Protein AF-A0AA35XN92-F1 (afdb_monomer_lite)

Radius of gyration: 23.23 Å; chains: 1; bounding box: 66×69×53 Å

Secondary structure (DSSP, 8-state):
-HHHHHHHTTSEEEEESSSS--TTS--EEEEHHHHHHHTTTSS-EEEEEPPHHHHTT-EEEGGGSSSSSGGGEEEEEEEEE------SSS-GGGGGS------PPTT------TT--------SSEEEEEEEE------TTHHHH-S---SEEEGGGS---TTHHHHHHHHHTB-TTSEEEHHHHHHHHHTSTT-TT--HHHHHHHHHHHSTT-TTEEEHHHHHHS-HHHHHHHHHHHHHHH-TT-TTS-SSS-----S-S--S-PPP--------------------PPPP--------

Foldseek 3Di:
DCVCCVQFQAPKFWKDQALPDDLVDFTDIDGPVVCVVPQVPHRMWTKGFQDLSRLQVDKDFQVQPWFCNLVFWATKIKTKHAFDDDDCVVPVVVVPDDDDDDDADVPDDDDDDPPDDDDDTDHPIDIDMDTDGADAGGDPVRVVPDPDGDRIDRSSVGDHHNLSLVLNLQQVQQDPQQKGALVSVLVVQCPDPLCVPPDSVLSQVLVCLQPNPCSRMDGNVSSNVGRSVSSVVSVLSSCCVSPVPCNVQPPDDHDDPRSPRNDPDDDDPPDDDDDDDDDDDDDDDDDDDDDDDDDDDDDD

Organism: Geodia barretti (NCBI:txid519541)

InterPro domains:
  IPR041667 Cupin-like domain 8 [PF13621] (90-134)

Sequence (300 aa):
MGYLRERFGGEEVNVEHKKKENRSETGFLTNMADYLDRYEGEDIYMVSPLTPAMQREWLLPQLLLCGGFTQNLIFSYAWYNNHTIVDLLSHPGLVSVPWHRAVVWPGDCLFLPHLWIHHVTSRGRNLGVNLWLSAFMYDSEDCSAEEELPDFAPLSDYHLVPELQLKQGLLTHADDNGLVYASEVHLALSMRQGMEDLQLEAVVQIFESLKPGCQGQLRSSEIHSLPVESFVSAFRSFMSTVHPEEEDEWGDEGGEWGEGGWEGGGEEDWGYSELGDEWEEEEEEGGGGFPHDHQPHEEL

pLDDT: mean 76.25, std 23.34, range [22.59, 97.12]

Structure (mmCIF, N/CA/C/O backbone):
data_AF-A0AA35XN92-F1
#
_entry.id   AF-A0AA35XN92-F1
#
loop_
_atom_site.group_PDB
_atom_site.id
_atom_site.type_symbol
_atom_site.label_atom_id
_atom_site.label_alt_id
_atom_site.label_comp_id
_atom_site.label_asym_id
_atom_site.label_entity_id
_atom_site.label_seq_id
_atom_site.pdbx_PDB_ins_code
_atom_site.Cartn_x
_atom_site.Cartn_y
_atom_site.Cartn_z
_atom_site.occupancy
_atom_site.B_iso_or_equiv
_atom_site.auth_seq_id
_atom_site.auth_comp_id
_atom_site.auth_asym_id
_atom_site.auth_atom_id
_atom_site.pdbx_PDB_model_num
ATOM 1 N N . MET A 1 1 ? -12.636 -5.191 24.121 1.00 59.34 1 MET A N 1
ATOM 2 C CA . MET A 1 1 ? -11.395 -4.419 24.337 1.00 59.34 1 MET A CA 1
ATOM 3 C C . MET A 1 1 ? -10.326 -5.169 25.105 1.00 59.34 1 MET A C 1
ATOM 5 O O . MET A 1 1 ? -9.172 -4.854 24.875 1.00 59.34 1 MET A O 1
ATOM 9 N N . GLY A 1 2 ? -10.667 -6.151 25.956 1.00 84.69 2 GLY A N 1
ATOM 10 C CA . GLY A 1 2 ? -9.654 -6.940 26.672 1.00 84.69 2 GLY A CA 1
ATOM 11 C C . GLY A 1 2 ? -8.594 -7.536 25.746 1.00 84.69 2 GLY A C 1
ATOM 12 O O . GLY A 1 2 ? -7.423 -7.296 25.972 1.00 84.69 2 GLY A O 1
ATOM 13 N N . TYR A 1 3 ? -9.011 -8.177 24.647 1.00 92.75 3 TYR A N 1
ATOM 14 C CA . TYR A 1 3 ? -8.083 -8.846 23.729 1.00 92.75 3 TYR A CA 1
ATOM 15 C C . TYR A 1 3 ? -7.012 -7.926 23.124 1.00 92.75 3 TYR A C 1
ATOM 17 O O . TYR A 1 3 ? -5.834 -8.162 23.342 1.00 92.75 3 TYR A O 1
ATOM 25 N N . LEU A 1 4 ? -7.403 -6.861 22.406 1.00 92.12 4 LEU A N 1
ATOM 26 C CA . LEU A 1 4 ? -6.438 -5.962 21.751 1.00 92.12 4 LEU A CA 1
ATOM 27 C C . LEU A 1 4 ? -5.481 -5.317 22.759 1.00 92.12 4 LEU A C 1
ATOM 29 O O . LEU A 1 4 ? -4.287 -5.243 22.506 1.00 92.12 4 LEU A O 1
ATOM 33 N N . ARG A 1 5 ? -5.989 -4.910 23.928 1.00 94.44 5 ARG A N 1
ATOM 34 C CA . ARG A 1 5 ? -5.157 -4.334 24.989 1.00 94.44 5 ARG A CA 1
ATOM 35 C C . ARG A 1 5 ? -4.201 -5.359 25.597 1.00 94.44 5 ARG A C 1
ATOM 37 O O . ARG A 1 5 ? -3.039 -5.054 25.812 1.00 94.44 5 ARG A O 1
ATOM 44 N N . GLU A 1 6 ? -4.689 -6.556 25.898 1.00 95.25 6 GLU A N 1
ATOM 45 C CA . GLU A 1 6 ? -3.891 -7.626 26.503 1.00 95.25 6 GLU A CA 1
ATOM 46 C C . GLU A 1 6 ? -2.817 -8.137 25.543 1.00 95.25 6 GLU A C 1
ATOM 48 O O . GLU A 1 6 ? -1.687 -8.390 25.952 1.00 95.25 6 GLU A O 1
ATOM 53 N N . ARG A 1 7 ? -3.174 -8.278 24.264 1.00 95.50 7 ARG A N 1
ATOM 54 C CA . ARG A 1 7 ? -2.329 -8.902 23.253 1.00 95.50 7 ARG A CA 1
ATOM 55 C C . ARG A 1 7 ? -1.378 -7.925 22.578 1.00 95.50 7 ARG A C 1
ATOM 57 O O . ARG A 1 7 ? -0.227 -8.282 22.357 1.00 95.50 7 ARG A O 1
ATOM 64 N N . PHE A 1 8 ? -1.865 -6.726 22.269 1.00 95.94 8 PHE A N 1
ATOM 65 C CA . PHE A 1 8 ? -1.170 -5.735 21.448 1.00 95.94 8 PHE A CA 1
ATOM 66 C C . PHE A 1 8 ? -1.030 -4.377 22.130 1.00 95.94 8 PHE A C 1
ATOM 68 O O . PHE A 1 8 ? -0.588 -3.436 21.494 1.00 95.94 8 PHE A O 1
ATOM 75 N N . GLY A 1 9 ? -1.388 -4.235 23.410 1.00 95.50 9 GLY A N 1
ATOM 76 C CA . GLY A 1 9 ? -1.400 -2.934 24.085 1.00 95.50 9 GLY A CA 1
ATOM 77 C C . GLY A 1 9 ? -0.056 -2.201 24.099 1.00 95.50 9 GLY A C 1
ATOM 78 O O . GLY A 1 9 ? -0.051 -0.980 24.186 1.00 95.50 9 GLY A O 1
ATOM 79 N N . GLY A 1 10 ? 1.058 -2.933 24.012 1.00 96.00 10 GLY A N 1
ATOM 80 C CA . GLY A 1 10 ? 2.406 -2.365 23.929 1.00 96.00 10 GLY A CA 1
ATOM 81 C C . GLY A 1 10 ? 2.922 -2.125 22.509 1.00 96.00 10 GLY A C 1
ATOM 82 O O . GLY A 1 10 ? 4.023 -1.609 22.374 1.00 96.00 10 GLY A O 1
ATOM 83 N N . GLU A 1 11 ? 2.171 -2.511 21.475 1.00 95.31 11 GLU A N 1
ATOM 84 C CA . GLU A 1 11 ? 2.537 -2.243 20.084 1.00 95.31 11 GLU A CA 1
ATOM 85 C C . GLU A 1 11 ? 2.343 -0.754 19.787 1.00 95.31 11 GLU A C 1
ATOM 87 O O . GLU A 1 11 ? 1.336 -0.164 20.196 1.00 95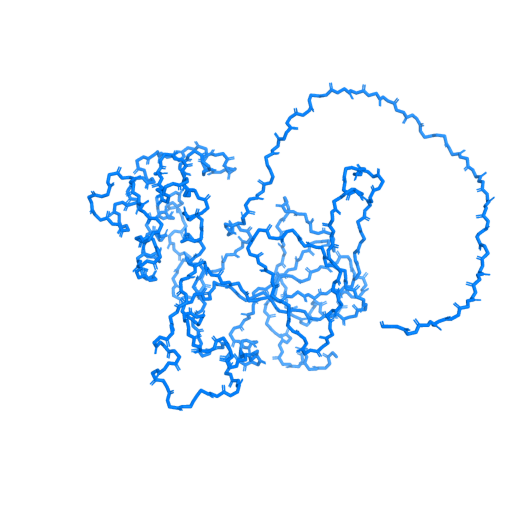.31 11 GLU A O 1
ATOM 92 N N . GLU A 1 12 ? 3.300 -0.161 19.081 1.00 95.12 12 GLU A N 1
ATOM 93 C CA . GLU A 1 12 ? 3.194 1.207 18.590 1.00 95.12 12 GLU A CA 1
ATOM 94 C C . GLU A 1 12 ? 2.248 1.270 17.386 1.00 95.12 12 GLU A C 1
ATOM 96 O O . GLU A 1 12 ? 2.189 0.351 16.566 1.00 95.12 12 GLU A O 1
ATOM 101 N N . VAL A 1 13 ? 1.454 2.335 17.324 1.00 91.81 13 VAL A N 1
ATOM 102 C CA . VAL A 1 13 ? 0.473 2.596 16.276 1.00 91.81 13 VAL A CA 1
ATOM 103 C C . VAL A 1 13 ? 0.513 4.061 15.865 1.00 91.81 13 VAL A C 1
ATOM 105 O O . VAL A 1 13 ? 0.665 4.947 16.711 1.00 91.81 13 VAL A O 1
ATOM 108 N N . ASN A 1 14 ? 0.310 4.309 14.573 1.00 91.25 14 ASN A N 1
ATOM 109 C CA . ASN A 1 14 ? 0.131 5.654 14.043 1.00 91.25 14 ASN A CA 1
ATOM 110 C C . ASN A 1 14 ? -1.332 6.113 14.149 1.00 91.25 14 ASN A C 1
ATOM 112 O O . ASN A 1 14 ? -2.277 5.349 13.900 1.00 91.25 14 ASN A O 1
ATOM 116 N N . VAL A 1 15 ? -1.515 7.365 14.564 1.00 88.75 15 VAL A N 1
ATOM 117 C CA . VAL A 1 15 ? -2.813 7.965 14.866 1.00 88.75 15 VAL A CA 1
ATOM 118 C C . VAL A 1 15 ? -2.901 9.365 14.269 1.00 88.75 15 VAL A C 1
ATOM 120 O O . VAL A 1 15 ? -2.102 10.244 14.563 1.00 88.75 15 VAL A O 1
ATOM 123 N N . GLU A 1 16 ? -3.949 9.588 13.494 1.00 88.31 16 GLU A N 1
ATOM 124 C CA . GLU A 1 16 ? -4.344 10.876 12.949 1.00 88.31 16 GLU A CA 1
ATOM 125 C C . GLU A 1 16 ? -4.859 11.816 14.039 1.00 88.31 16 GLU A C 1
ATOM 127 O O . GLU A 1 16 ? -5.591 11.421 14.960 1.00 88.31 16 GLU A O 1
ATOM 132 N N . HIS A 1 17 ? -4.555 13.103 13.880 1.00 86.12 17 HIS A N 1
ATOM 133 C CA . HIS A 1 17 ? -4.991 14.155 14.797 1.00 86.12 17 HIS A CA 1
ATOM 134 C C . HIS A 1 17 ? -6.503 14.416 14.780 1.00 86.12 17 HIS A C 1
ATOM 136 O O . HIS A 1 17 ? -6.999 15.074 15.696 1.00 86.12 17 HIS A O 1
ATOM 142 N N . LYS A 1 18 ? -7.213 13.951 13.741 1.00 85.31 18 LYS A N 1
ATOM 143 C CA . LYS A 1 18 ? -8.659 14.130 13.522 1.00 85.31 18 LYS A CA 1
ATOM 144 C C . LYS A 1 18 ? -9.264 12.890 12.869 1.00 85.31 18 LYS A C 1
ATOM 146 O O . LYS A 1 18 ? -8.594 12.186 12.121 1.00 85.31 18 LYS A O 1
ATOM 151 N N . LYS A 1 19 ? -10.564 12.638 13.072 1.00 81.06 19 LYS A N 1
ATOM 152 C CA . LYS A 1 19 ? -11.276 11.544 12.374 1.00 81.06 19 LYS A CA 1
ATOM 153 C C . LYS A 1 19 ? -11.468 11.789 10.887 1.00 81.06 19 LYS A C 1
ATOM 155 O O . LYS A 1 19 ? -11.606 10.835 10.124 1.00 81.06 19 LYS A O 1
ATOM 160 N N . LYS A 1 20 ? -11.525 13.057 10.482 1.00 81.00 20 LYS A N 1
ATOM 161 C CA . LYS A 1 20 ? -11.437 13.440 9.077 1.00 81.00 20 LYS A CA 1
ATOM 162 C C . LYS A 1 20 ? -9.961 13.624 8.747 1.00 81.00 20 LYS A C 1
ATOM 164 O O . LYS A 1 20 ? -9.357 14.579 9.227 1.00 81.00 20 LYS A O 1
ATOM 169 N N . GLU A 1 21 ? -9.440 12.702 7.950 1.00 71.88 21 GLU A N 1
ATOM 170 C CA . GLU A 1 21 ? -8.062 12.706 7.464 1.00 71.88 21 GLU A CA 1
ATOM 171 C C . GLU A 1 21 ? -7.712 14.064 6.836 1.00 71.88 21 GLU A C 1
ATOM 173 O O . GLU A 1 21 ? -8.481 14.612 6.035 1.00 71.88 21 GLU A O 1
ATOM 178 N N . ASN A 1 22 ? -6.565 14.614 7.233 1.00 72.94 22 ASN A N 1
ATOM 179 C CA . ASN A 1 22 ? -5.982 15.815 6.651 1.00 72.94 22 ASN A CA 1
ATOM 180 C C . ASN A 1 22 ? -4.551 15.495 6.222 1.00 72.94 22 ASN A C 1
ATOM 182 O O . ASN A 1 22 ? -3.642 15.544 7.038 1.00 72.94 22 ASN A O 1
ATOM 186 N N . ARG A 1 23 ? -4.350 15.246 4.927 1.00 70.12 23 ARG A N 1
ATOM 187 C CA . ARG A 1 23 ? -3.061 14.813 4.359 1.00 70.12 23 ARG A CA 1
ATOM 188 C C . ARG A 1 23 ? -1.970 15.887 4.339 1.00 70.12 23 ARG A C 1
ATOM 190 O O . ARG A 1 23 ? -0.880 15.653 3.834 1.00 70.12 23 ARG A O 1
ATOM 197 N N . SER A 1 24 ? -2.265 17.085 4.839 1.00 72.94 24 SER A N 1
ATOM 198 C CA . SER A 1 24 ? -1.263 18.128 5.084 1.00 72.94 24 SER A CA 1
ATOM 199 C C . SER A 1 24 ? -0.710 18.106 6.514 1.00 72.94 24 SER A C 1
ATOM 201 O O . SER A 1 24 ? 0.185 18.889 6.826 1.00 72.94 24 SER A O 1
ATOM 203 N N . GLU A 1 25 ? -1.259 17.267 7.393 1.00 71.44 25 GLU A N 1
ATOM 204 C CA . GLU A 1 25 ? -0.792 17.054 8.762 1.00 71.44 25 GLU A CA 1
ATOM 205 C C . GLU A 1 25 ? -0.232 15.634 8.865 1.00 71.44 25 GLU A C 1
ATOM 207 O O . GLU A 1 25 ? -0.810 14.712 8.303 1.00 71.44 25 GLU A O 1
ATOM 212 N N . THR A 1 26 ? 0.882 15.465 9.577 1.00 76.69 26 THR A N 1
ATOM 213 C CA . THR A 1 26 ? 1.407 14.130 9.876 1.00 76.69 26 THR A CA 1
ATOM 214 C C . THR A 1 26 ? 0.729 13.565 11.114 1.00 76.69 26 THR A C 1
ATOM 216 O O . THR A 1 26 ? 0.526 14.311 12.079 1.00 76.69 26 THR A O 1
ATOM 219 N N . GLY A 1 27 ? 0.443 12.264 11.127 1.00 85.56 27 GLY A N 1
ATOM 220 C CA . GLY A 1 27 ? -0.010 11.556 12.323 1.00 85.56 27 GLY A CA 1
ATOM 221 C C . GLY A 1 27 ? 0.992 11.601 13.489 1.00 85.56 27 GLY A C 1
ATOM 222 O O . GLY A 1 27 ? 2.077 12.187 13.422 1.00 85.56 27 GLY A O 1
ATOM 223 N N . PHE A 1 28 ? 0.623 10.973 14.605 1.00 89.06 28 PHE A N 1
ATOM 224 C CA . PHE A 1 28 ? 1.496 10.791 15.761 1.00 89.06 28 PHE A CA 1
ATOM 225 C C . PHE A 1 28 ? 1.527 9.334 16.225 1.00 89.06 28 PHE A C 1
ATOM 227 O O . PHE A 1 28 ? 0.519 8.626 16.213 1.00 89.06 28 PHE A O 1
ATOM 234 N N . LEU A 1 29 ? 2.691 8.915 16.719 1.00 92.81 29 LEU A N 1
ATOM 235 C CA . LEU A 1 29 ? 2.894 7.585 17.279 1.00 92.81 29 LEU A CA 1
ATOM 236 C C . LEU A 1 29 ? 2.436 7.521 18.742 1.00 92.81 29 LEU A C 1
ATOM 238 O O . LEU A 1 29 ? 2.668 8.425 19.552 1.00 92.81 29 LEU A O 1
ATOM 242 N N . THR A 1 30 ? 1.766 6.431 19.096 1.00 94.81 30 THR A N 1
ATOM 243 C CA . THR A 1 30 ? 1.391 6.090 20.473 1.00 94.81 30 THR A CA 1
ATOM 244 C C . THR A 1 30 ? 1.270 4.575 20.609 1.00 94.81 30 THR A C 1
ATOM 246 O O . THR A 1 30 ? 1.284 3.868 19.612 1.00 94.81 30 THR A O 1
ATOM 249 N N . ASN A 1 31 ? 1.133 4.036 21.821 1.00 95.69 31 ASN A N 1
ATOM 250 C CA . ASN A 1 31 ? 0.863 2.604 21.959 1.00 95.69 31 ASN A CA 1
ATOM 251 C C . ASN A 1 31 ? -0.640 2.302 21.827 1.00 95.69 31 ASN A C 1
ATOM 253 O O . ASN A 1 31 ? -1.507 3.127 22.133 1.00 95.69 31 ASN A O 1
ATOM 257 N N . MET A 1 32 ? -0.961 1.080 21.405 1.00 95.44 32 MET A N 1
ATOM 258 C CA . MET A 1 32 ? -2.339 0.616 21.224 1.00 95.44 32 MET A CA 1
ATOM 259 C C . MET A 1 32 ? -3.181 0.748 22.504 1.00 95.44 32 MET A C 1
ATOM 261 O O . MET A 1 32 ? -4.376 1.030 22.427 1.00 95.44 32 MET A O 1
ATOM 265 N N . ALA A 1 33 ? -2.609 0.539 23.694 1.00 96.06 33 ALA A N 1
ATOM 266 C CA . ALA A 1 33 ? -3.360 0.659 24.944 1.00 96.06 33 ALA A CA 1
ATOM 267 C C . ALA A 1 33 ? -3.830 2.101 25.204 1.00 96.06 33 ALA A C 1
ATOM 269 O O . ALA A 1 33 ? -5.006 2.291 25.534 1.00 96.06 33 ALA A O 1
ATOM 270 N N . ASP A 1 34 ? -2.948 3.079 25.007 1.00 96.00 34 ASP A N 1
ATOM 271 C CA . ASP A 1 34 ? -3.213 4.510 25.159 1.00 96.00 34 ASP A CA 1
ATOM 272 C C . ASP A 1 34 ? -4.222 4.983 24.112 1.00 96.00 34 ASP A C 1
ATOM 274 O O . ASP A 1 34 ? -5.167 5.705 24.436 1.00 96.00 34 ASP A O 1
ATOM 278 N N . TYR A 1 35 ? -4.091 4.514 22.868 1.00 94.62 35 TYR A N 1
ATOM 279 C CA . TYR A 1 35 ? -5.089 4.763 21.832 1.00 94.62 35 TYR A CA 1
ATOM 280 C C . TYR A 1 35 ? -6.478 4.238 22.239 1.00 94.62 35 TYR A C 1
ATOM 282 O O . TYR A 1 35 ? -7.469 4.975 22.203 1.00 94.62 35 TYR A O 1
ATOM 290 N N . LEU A 1 36 ? -6.556 2.984 22.703 1.00 94.00 36 LEU A N 1
ATOM 291 C CA . LEU A 1 36 ? -7.805 2.353 23.142 1.00 94.00 36 LEU A CA 1
ATOM 292 C C . LEU A 1 36 ? -8.458 3.063 24.343 1.00 94.00 36 LEU A C 1
ATOM 294 O O . LEU A 1 36 ? -9.670 2.941 24.513 1.00 94.00 36 LEU A O 1
ATOM 298 N N . ASP A 1 37 ? -7.692 3.796 25.159 1.00 94.12 37 ASP A N 1
ATOM 299 C CA . ASP A 1 37 ? -8.226 4.600 26.270 1.00 94.12 37 ASP A CA 1
ATOM 300 C C . ASP A 1 37 ? -8.846 5.929 25.811 1.00 94.12 37 ASP A C 1
ATOM 302 O O . ASP A 1 37 ? -9.700 6.482 26.507 1.00 94.12 37 ASP A O 1
ATOM 306 N N . ARG A 1 38 ? -8.444 6.438 24.641 1.00 93.19 38 ARG A N 1
ATOM 307 C CA . ARG A 1 38 ? -8.758 7.800 24.179 1.00 93.19 38 ARG A CA 1
ATOM 308 C C . ARG A 1 38 ? -9.788 7.849 23.054 1.00 93.19 38 ARG A C 1
ATOM 310 O O . ARG A 1 38 ? -10.617 8.757 23.021 1.00 93.19 38 ARG A O 1
ATOM 317 N N . TYR A 1 39 ? -9.780 6.870 22.149 1.00 90.19 39 TYR A N 1
ATOM 318 C CA . TYR A 1 39 ? -10.459 6.978 20.847 1.00 90.19 39 TYR A CA 1
ATOM 319 C C . TYR A 1 39 ? -11.992 7.162 20.904 1.00 90.19 39 TYR A C 1
ATOM 321 O O . TYR A 1 39 ? -12.585 7.684 19.958 1.00 90.19 39 TYR A O 1
ATOM 329 N N . GLU A 1 40 ? -12.665 6.737 21.984 1.00 86.50 40 GLU A N 1
ATOM 330 C CA . GLU A 1 40 ? -14.114 6.958 22.139 1.00 86.50 40 GLU A CA 1
ATOM 331 C C . GLU A 1 40 ? -14.442 8.412 22.501 1.00 86.50 40 GLU A C 1
ATOM 333 O O . GLU A 1 40 ? -15.493 8.915 22.102 1.00 86.50 40 GLU A O 1
ATOM 338 N N . GLY A 1 41 ? -13.561 9.073 23.259 1.00 88.19 41 GLY A N 1
ATOM 339 C CA . GLY A 1 41 ? -13.763 10.429 23.777 1.00 88.19 41 GLY A CA 1
ATOM 340 C C . GLY A 1 41 ? -13.072 11.526 22.970 1.00 88.19 41 GLY A C 1
ATOM 341 O O . GLY A 1 41 ? -13.454 12.688 23.086 1.00 88.19 41 GLY A O 1
ATOM 342 N N . GLU A 1 42 ? -12.081 11.172 22.155 1.00 90.88 42 GLU A N 1
ATOM 343 C CA . GLU A 1 42 ? -11.284 12.114 21.371 1.00 90.88 42 GLU A CA 1
ATOM 344 C C . GLU A 1 42 ? -11.604 12.041 19.868 1.00 90.88 42 GLU A C 1
ATOM 346 O O . GLU A 1 42 ? -12.105 11.038 19.342 1.00 90.88 42 GLU A O 1
ATOM 351 N N . ASP A 1 43 ? -11.327 13.137 19.161 1.00 89.00 43 ASP A N 1
ATOM 352 C CA . ASP A 1 43 ? -11.387 13.203 17.700 1.00 89.00 43 ASP A CA 1
ATOM 353 C C . ASP A 1 43 ? -10.065 12.704 17.112 1.00 89.00 43 ASP A C 1
ATOM 355 O O . ASP A 1 43 ? -9.287 13.478 16.588 1.00 89.00 43 ASP A O 1
ATOM 359 N N . ILE A 1 44 ? -9.776 11.415 17.281 1.00 89.31 44 ILE A N 1
ATOM 360 C CA . ILE A 1 44 ? -8.556 10.777 16.770 1.00 89.31 44 ILE A CA 1
ATOM 361 C C . ILE A 1 44 ? -8.905 9.526 15.977 1.00 89.31 44 ILE A C 1
ATOM 363 O O . ILE A 1 44 ? -9.945 8.893 16.212 1.00 89.31 44 ILE A O 1
ATOM 367 N N . TYR A 1 45 ? -8.024 9.150 15.056 1.00 86.94 45 TYR A N 1
ATOM 368 C CA . TYR A 1 45 ? -8.250 8.022 14.167 1.00 86.94 45 TYR A CA 1
ATOM 369 C C . TYR A 1 45 ? -6.983 7.198 13.946 1.00 86.94 45 TYR A C 1
ATOM 371 O O . TYR A 1 45 ? -5.958 7.747 13.589 1.00 86.94 45 TYR A O 1
ATOM 379 N N . MET A 1 46 ? -7.026 5.881 14.177 1.00 89.19 46 MET A N 1
ATOM 380 C CA . MET A 1 46 ? -5.846 5.041 13.961 1.00 89.19 46 MET A CA 1
ATOM 381 C C . MET A 1 46 ? -5.802 4.553 12.515 1.00 89.19 46 MET A C 1
ATOM 383 O O . MET A 1 46 ? -6.713 3.839 12.080 1.00 89.19 46 MET A O 1
ATOM 387 N N . VAL A 1 47 ? -4.706 4.885 11.835 1.00 87.50 47 VAL A N 1
ATOM 388 C CA . VAL A 1 47 ? -4.296 4.339 10.538 1.00 87.50 47 VAL A CA 1
ATOM 389 C C . VAL A 1 47 ? -2.847 3.913 10.687 1.00 87.50 47 VAL A C 1
ATOM 391 O O . VAL A 1 47 ? -1.942 4.738 10.677 1.00 87.50 47 VAL A O 1
ATOM 394 N N . SER A 1 48 ? -2.624 2.614 10.868 1.00 86.44 48 SER A N 1
ATOM 395 C CA . SER A 1 48 ? -1.295 2.093 11.195 1.00 86.44 48 SER A CA 1
ATOM 396 C C . SER A 1 48 ? -0.985 0.832 10.398 1.00 86.44 48 SER A C 1
ATOM 398 O O . SER A 1 48 ? -1.883 -0.002 10.231 1.00 86.44 48 SER A O 1
ATOM 400 N N . PRO A 1 49 ? 0.264 0.631 9.941 1.00 86.81 49 PRO A N 1
ATOM 401 C CA . PRO A 1 49 ? 0.708 -0.674 9.474 1.00 86.81 49 PRO A CA 1
ATOM 402 C C . PRO A 1 49 ? 0.474 -1.746 10.549 1.00 86.81 49 PRO A C 1
ATOM 404 O O . PRO A 1 49 ? 0.571 -1.471 11.748 1.00 86.81 49 PRO A O 1
ATOM 407 N N . LEU A 1 50 ? 0.169 -2.978 10.136 1.00 88.62 50 LEU A N 1
ATOM 408 C CA . LEU A 1 50 ? 0.143 -4.108 11.066 1.00 88.62 50 LEU A CA 1
ATOM 409 C C . LEU A 1 50 ? 1.564 -4.451 11.508 1.00 88.62 50 LEU A C 1
ATOM 411 O O . LEU A 1 50 ? 2.404 -4.791 10.673 1.00 88.62 50 LEU A O 1
ATOM 415 N N . THR A 1 51 ? 1.809 -4.473 12.817 1.00 90.06 51 THR A N 1
ATOM 416 C CA . THR A 1 51 ? 3.097 -4.926 13.353 1.00 90.06 51 THR A CA 1
ATOM 417 C C . THR A 1 51 ? 3.301 -6.430 13.121 1.00 90.06 51 THR A C 1
ATOM 419 O O . THR A 1 51 ? 2.322 -7.175 12.976 1.00 90.06 51 THR A O 1
ATOM 422 N N . PRO A 1 52 ? 4.544 -6.950 13.156 1.00 89.31 52 PRO A N 1
ATOM 423 C CA . PRO A 1 52 ? 4.800 -8.390 13.027 1.00 89.31 52 PRO A CA 1
ATOM 424 C C . PRO A 1 52 ? 4.075 -9.256 14.074 1.00 89.31 52 PRO A C 1
ATOM 426 O O . PRO A 1 52 ? 3.843 -10.450 13.867 1.00 89.31 52 PRO A O 1
ATOM 429 N N . ALA A 1 53 ? 3.722 -8.691 15.234 1.00 90.62 53 ALA A N 1
ATOM 430 C CA . ALA A 1 53 ? 2.892 -9.374 16.221 1.00 90.62 53 ALA A CA 1
ATOM 431 C C . ALA A 1 53 ? 1.439 -9.507 15.743 1.00 90.62 53 ALA A C 1
ATOM 433 O O . ALA A 1 53 ? 0.862 -10.587 15.865 1.00 90.62 53 ALA A O 1
ATOM 434 N N . MET A 1 54 ? 0.869 -8.448 15.163 1.00 92.44 54 MET A N 1
ATOM 435 C CA . MET A 1 54 ? -0.501 -8.444 14.642 1.00 92.44 54 MET A CA 1
ATOM 436 C C . MET A 1 54 ? -0.650 -9.294 13.375 1.00 92.44 54 MET A C 1
ATOM 438 O O . MET A 1 54 ? -1.632 -10.020 13.237 1.00 92.44 54 MET A O 1
ATOM 442 N N . GLN A 1 55 ? 0.341 -9.268 12.475 1.00 92.06 55 GLN A N 1
ATOM 443 C CA . GLN A 1 55 ? 0.325 -10.040 11.222 1.00 92.06 55 GLN A CA 1
ATOM 444 C C . GLN A 1 55 ? 0.205 -11.556 11.448 1.00 92.06 55 GLN A C 1
ATOM 446 O O . GLN A 1 55 ? -0.363 -12.256 10.616 1.00 92.06 55 GLN A O 1
ATOM 451 N N . ARG A 1 56 ? 0.676 -12.070 12.593 1.00 92.88 56 ARG A N 1
ATOM 452 C CA . ARG A 1 56 ? 0.539 -13.491 12.965 1.00 92.88 56 ARG A CA 1
ATOM 453 C C . ARG A 1 56 ? -0.901 -13.937 13.195 1.00 92.88 56 ARG A C 1
ATOM 455 O O . ARG A 1 56 ? -1.184 -15.131 13.154 1.00 92.88 56 ARG A O 1
ATOM 462 N N . GLU A 1 57 ? -1.793 -12.999 13.486 1.00 91.44 57 GLU A N 1
ATOM 463 C CA . GLU A 1 57 ? -3.203 -13.271 13.766 1.00 91.44 57 GLU A CA 1
ATOM 464 C C . GLU A 1 57 ? -4.119 -12.823 12.622 1.00 91.44 57 GLU A C 1
ATOM 466 O O . GLU A 1 57 ? -5.323 -13.081 12.662 1.00 91.44 57 GLU A O 1
ATOM 471 N N . TRP A 1 58 ? -3.555 -12.197 11.583 1.00 90.00 58 TRP A N 1
ATOM 472 C CA . TRP A 1 58 ? -4.269 -11.867 10.357 1.00 90.00 58 TRP A CA 1
ATOM 473 C C . TRP A 1 58 ? -4.089 -12.983 9.332 1.00 90.00 58 TRP A C 1
ATOM 475 O O . TRP A 1 58 ? -2.964 -13.315 8.968 1.00 90.00 58 TRP A O 1
ATOM 485 N N . LEU A 1 59 ? -5.191 -13.578 8.879 1.00 92.06 59 LEU A N 1
ATOM 486 C CA . LEU A 1 59 ? -5.167 -14.752 8.011 1.00 92.06 59 LEU A CA 1
ATOM 487 C C . LEU A 1 59 ? -5.528 -14.381 6.571 1.00 92.06 59 LEU A C 1
ATOM 489 O O . LEU A 1 59 ? -6.599 -13.832 6.312 1.00 92.06 59 LEU A O 1
ATOM 493 N N . LEU A 1 60 ? -4.654 -14.732 5.632 1.00 92.44 60 LEU A N 1
ATOM 494 C CA . LEU A 1 60 ? -4.929 -14.682 4.204 1.00 92.44 60 LEU A CA 1
ATOM 495 C C . LEU A 1 60 ? -5.786 -15.891 3.799 1.00 92.44 60 LEU A C 1
ATOM 497 O O . LEU A 1 60 ? -5.394 -17.020 4.098 1.00 92.44 60 LEU A O 1
ATOM 501 N N . PRO A 1 61 ? -6.939 -15.694 3.132 1.00 91.94 61 PRO A N 1
ATOM 502 C CA . PRO A 1 61 ? -7.733 -16.792 2.590 1.00 91.94 61 PRO A CA 1
ATOM 503 C C . PRO A 1 61 ? -7.016 -17.484 1.426 1.00 91.94 61 PRO A C 1
ATOM 505 O O . PRO A 1 61 ? -6.278 -16.838 0.682 1.00 91.94 61 PRO A O 1
ATOM 508 N N . GLN A 1 62 ? -7.329 -18.764 1.208 1.00 91.06 62 GLN A N 1
ATOM 509 C CA . GLN A 1 62 ? -6.756 -19.631 0.166 1.00 91.06 62 GLN A CA 1
ATOM 510 C C . GLN A 1 62 ? -6.636 -18.968 -1.215 1.00 91.06 62 GLN A C 1
ATOM 512 O O . GLN A 1 62 ? -5.631 -19.139 -1.898 1.00 91.06 62 GLN A O 1
ATOM 517 N N . LEU A 1 63 ? -7.636 -18.175 -1.620 1.00 90.38 63 LEU A N 1
ATOM 518 C CA . LEU A 1 63 ? -7.657 -17.499 -2.923 1.00 90.38 63 LEU A CA 1
ATOM 519 C C . LEU A 1 63 ? -6.504 -16.499 -3.128 1.00 90.38 63 LEU A C 1
ATOM 521 O O . LEU A 1 63 ? -6.209 -16.152 -4.266 1.00 90.38 63 LEU A O 1
ATOM 525 N N . LEU A 1 64 ? -5.889 -16.020 -2.043 1.00 92.69 64 LEU A N 1
ATOM 526 C CA . LEU A 1 64 ? -4.743 -15.114 -2.072 1.00 92.69 64 LEU A CA 1
ATOM 527 C C . LEU A 1 64 ? -3.408 -15.847 -1.913 1.00 92.69 64 LEU A C 1
ATOM 529 O O . LEU A 1 64 ? -2.383 -15.184 -1.953 1.00 92.69 64 LEU A O 1
ATOM 533 N N . LEU A 1 65 ? -3.390 -17.169 -1.711 1.00 93.31 65 LEU A N 1
ATOM 534 C CA . LEU A 1 65 ? -2.162 -17.913 -1.391 1.00 93.31 65 LEU A CA 1
ATOM 535 C C . LEU A 1 65 ? -1.377 -18.382 -2.621 1.00 93.31 65 LEU A C 1
ATOM 537 O O . LEU A 1 65 ? -0.285 -18.918 -2.475 1.00 93.31 65 LEU A O 1
ATOM 541 N N . CYS A 1 66 ? -1.913 -18.173 -3.819 1.00 92.19 66 CYS A N 1
ATOM 542 C CA . CYS A 1 66 ? -1.272 -18.504 -5.086 1.00 92.19 66 CYS A CA 1
ATOM 543 C C . CYS A 1 66 ? -1.699 -17.505 -6.157 1.00 92.19 66 CYS A C 1
ATOM 545 O O . CYS A 1 66 ? -2.638 -16.741 -5.950 1.00 92.19 66 CYS A O 1
ATOM 547 N N . GLY A 1 67 ? -1.073 -17.537 -7.328 1.00 90.62 67 GLY A N 1
ATOM 548 C CA . GLY A 1 67 ? -1.463 -16.726 -8.474 1.00 90.62 67 GLY A CA 1
ATOM 549 C C . GLY A 1 67 ? -0.677 -15.435 -8.618 1.00 90.62 67 GLY A C 1
ATOM 550 O O . GLY A 1 67 ? -1.082 -14.583 -9.406 1.00 90.62 67 GLY A O 1
ATOM 551 N N . GLY A 1 68 ? 0.400 -15.257 -7.851 1.00 89.50 68 GLY A N 1
ATOM 552 C CA . GLY A 1 68 ? 1.140 -13.996 -7.787 1.00 89.50 68 GLY A CA 1
ATOM 553 C C . GLY A 1 68 ? 0.763 -13.089 -6.606 1.00 89.50 68 GLY A C 1
ATOM 554 O O . GLY A 1 68 ? 1.429 -12.081 -6.386 1.00 89.50 68 GLY A O 1
ATOM 555 N N . PHE A 1 69 ? -0.296 -13.387 -5.845 1.00 91.56 69 PHE A N 1
ATOM 556 C CA . PHE A 1 69 ? -0.809 -12.468 -4.817 1.00 91.56 69 PHE A CA 1
ATOM 557 C C . PHE A 1 69 ? 0.178 -12.257 -3.662 1.00 91.56 69 PHE A C 1
ATOM 559 O O . PHE A 1 69 ? 0.491 -11.115 -3.329 1.00 91.56 69 PHE A O 1
ATOM 566 N N . THR A 1 70 ? 0.712 -13.336 -3.087 1.00 91.12 70 THR A N 1
ATOM 567 C CA . THR A 1 70 ? 1.653 -13.284 -1.953 1.00 91.12 70 THR A CA 1
ATOM 568 C C . THR A 1 70 ? 2.986 -12.638 -2.315 1.00 91.12 70 THR A C 1
ATOM 570 O O . THR A 1 70 ? 3.631 -12.059 -1.447 1.00 91.12 70 THR A O 1
ATOM 573 N N . GLN A 1 71 ? 3.384 -12.670 -3.590 1.00 88.19 71 GLN A N 1
ATOM 574 C CA . GLN A 1 71 ? 4.609 -12.030 -4.078 1.00 88.19 71 GLN A CA 1
ATOM 575 C C . GLN A 1 71 ? 4.418 -10.545 -4.420 1.00 88.19 71 GLN A C 1
ATOM 577 O O . GLN A 1 71 ? 5.389 -9.868 -4.750 1.00 88.19 71 GLN A O 1
ATOM 582 N N . ASN A 1 72 ? 3.181 -10.038 -4.386 1.00 86.62 72 ASN A N 1
ATOM 583 C CA . ASN A 1 72 ? 2.860 -8.665 -4.770 1.00 86.62 72 ASN A CA 1
ATOM 584 C C . ASN A 1 72 ? 2.192 -7.852 -3.649 1.00 86.62 72 ASN A C 1
ATOM 586 O O . ASN A 1 72 ? 1.636 -6.789 -3.930 1.00 86.62 72 ASN A O 1
ATOM 590 N N . LEU A 1 73 ? 2.267 -8.320 -2.398 1.00 86.75 73 LEU A N 1
ATOM 591 C CA . LEU A 1 73 ? 1.807 -7.585 -1.218 1.00 86.75 73 LEU A CA 1
ATOM 592 C C . LEU A 1 73 ? 2.719 -6.379 -0.948 1.00 86.75 73 LEU A C 1
ATOM 594 O O . LEU A 1 73 ? 3.920 -6.534 -0.744 1.00 86.75 73 LEU A O 1
ATOM 598 N N . ILE A 1 74 ? 2.136 -5.181 -0.923 1.00 80.38 74 ILE A N 1
ATOM 599 C CA . ILE A 1 74 ? 2.851 -3.931 -0.636 1.00 80.38 74 ILE A CA 1
ATOM 600 C C . ILE A 1 74 ? 2.769 -3.617 0.859 1.00 80.38 74 ILE A C 1
ATOM 602 O O . ILE A 1 74 ? 3.781 -3.561 1.548 1.00 80.38 74 ILE A O 1
ATOM 606 N N . PHE A 1 75 ? 1.544 -3.448 1.365 1.00 79.44 75 PHE A N 1
ATOM 607 C CA . PHE A 1 75 ? 1.279 -3.030 2.738 1.00 79.44 75 PHE A CA 1
ATOM 608 C C . PHE A 1 75 ? 0.052 -3.726 3.316 1.00 79.44 75 PHE A C 1
ATOM 610 O O . PHE A 1 75 ? -0.871 -4.111 2.593 1.00 79.44 75 PHE A O 1
ATOM 617 N N . SER A 1 76 ? 0.009 -3.786 4.645 1.00 71.81 76 SER A N 1
ATOM 618 C CA . SER A 1 76 ? -1.193 -4.118 5.396 1.00 71.81 76 SER A CA 1
ATOM 619 C C . SER A 1 76 ? -1.456 -3.043 6.439 1.00 71.81 76 SER A C 1
ATOM 621 O O . SER A 1 76 ? -0.670 -2.902 7.372 1.00 71.81 76 SER A O 1
ATOM 623 N N . TYR A 1 77 ? -2.566 -2.318 6.308 1.00 76.69 77 TYR A N 1
ATOM 624 C CA . TYR A 1 77 ? -2.939 -1.243 7.233 1.00 76.69 77 TYR A CA 1
ATOM 625 C C . TYR A 1 77 ? -4.187 -1.606 8.025 1.00 76.69 77 TYR A C 1
ATOM 627 O O . TYR A 1 77 ? -5.178 -2.045 7.444 1.00 76.69 77 TYR A O 1
ATOM 635 N N . ALA A 1 78 ? -4.164 -1.361 9.332 1.00 66.75 78 ALA A N 1
ATOM 636 C CA . ALA A 1 78 ? -5.332 -1.404 10.198 1.00 66.75 78 ALA A CA 1
ATOM 637 C C . ALA A 1 78 ? -5.939 -0.012 10.386 1.00 66.75 78 ALA A C 1
ATOM 639 O O . ALA A 1 78 ? -5.235 0.972 10.602 1.00 66.75 78 ALA A O 1
ATOM 640 N N . TRP A 1 79 ? -7.267 0.023 10.319 1.00 67.38 79 TRP A N 1
ATOM 641 C CA . TRP A 1 79 ? -8.113 1.209 10.384 1.00 67.38 79 TRP A CA 1
ATOM 642 C C . TRP A 1 79 ? -9.091 0.996 11.543 1.00 67.38 79 TRP A C 1
ATOM 644 O O . TRP A 1 79 ? -9.818 -0.005 11.557 1.00 67.38 79 TRP A O 1
ATOM 654 N N . TYR A 1 80 ? -9.123 1.898 12.525 1.00 69.38 80 TYR A N 1
ATOM 655 C CA . TYR A 1 80 ? -10.029 1.776 13.676 1.00 69.38 80 TYR A CA 1
ATOM 656 C C . TYR A 1 80 ? -10.667 3.112 14.034 1.00 69.38 80 TYR A C 1
ATOM 658 O O . TYR A 1 80 ? -9.955 4.068 14.329 1.00 69.38 80 TYR A O 1
ATOM 666 N N . ASN A 1 81 ? -12.004 3.209 14.000 1.00 66.69 81 ASN A N 1
ATOM 667 C CA . ASN A 1 81 ? -12.691 4.467 14.308 1.00 66.69 81 ASN A CA 1
ATOM 668 C C . ASN A 1 81 ? -14.147 4.333 14.754 1.00 66.69 81 ASN A C 1
ATOM 670 O O . ASN A 1 81 ? -14.668 3.255 15.048 1.00 66.69 81 ASN A O 1
ATOM 674 N N . ASN A 1 82 ? -14.786 5.507 14.797 1.00 55.19 82 ASN A N 1
ATOM 675 C CA . ASN A 1 82 ? -16.223 5.679 14.838 1.00 55.19 82 ASN A CA 1
ATOM 676 C C . ASN A 1 82 ? -16.630 6.897 13.973 1.00 55.19 82 ASN A C 1
ATOM 678 O O . ASN A 1 82 ? -16.100 7.980 14.192 1.00 55.19 82 ASN A O 1
ATOM 682 N N . HIS A 1 83 ? -17.572 6.683 13.044 1.00 52.84 83 HIS A N 1
ATOM 683 C CA . HIS A 1 83 ? -18.367 7.623 12.222 1.00 52.84 83 HIS A CA 1
ATOM 684 C C . HIS A 1 83 ? -17.701 8.867 11.578 1.00 52.84 83 HIS A C 1
ATOM 686 O O . HIS A 1 83 ? -17.220 9.761 12.265 1.00 52.84 83 HIS A O 1
ATOM 692 N N . THR A 1 84 ? -17.847 9.011 10.254 1.00 54.47 84 THR A N 1
ATOM 693 C CA . THR A 1 84 ? -17.545 10.229 9.468 1.00 54.47 84 THR A CA 1
ATOM 694 C C . THR A 1 84 ? -18.663 10.516 8.450 1.00 54.47 84 THR A C 1
ATOM 696 O O . THR A 1 84 ? -19.356 9.594 8.012 1.00 54.47 84 THR A O 1
ATOM 699 N N . ILE A 1 85 ? -18.871 11.793 8.096 1.00 57.44 85 ILE A N 1
ATOM 700 C CA . ILE A 1 85 ? -19.927 12.267 7.176 1.00 57.44 85 ILE A CA 1
ATOM 701 C C . ILE A 1 85 ? -19.298 13.141 6.077 1.00 57.44 85 ILE A C 1
ATOM 703 O O . ILE A 1 85 ? -18.419 13.951 6.367 1.00 57.44 85 ILE A O 1
ATOM 707 N N . VAL A 1 86 ? -19.781 13.004 4.837 1.00 61.66 86 VAL A N 1
ATOM 708 C CA . VAL A 1 86 ? -19.457 13.881 3.695 1.00 61.66 86 VAL A CA 1
ATOM 709 C C . VAL A 1 86 ? -20.622 14.835 3.447 1.00 61.66 86 VAL A C 1
ATOM 711 O O . VAL A 1 86 ? -21.774 14.401 3.397 1.00 61.66 86 VAL A O 1
ATOM 714 N N . ASP A 1 87 ? -20.324 16.122 3.271 1.00 66.12 87 ASP A N 1
ATOM 715 C CA . ASP A 1 87 ? -21.304 17.123 2.853 1.00 66.12 87 ASP A CA 1
ATOM 716 C C . ASP A 1 87 ? -21.407 17.173 1.319 1.00 66.12 87 ASP A C 1
ATOM 718 O O . ASP A 1 87 ? -20.465 17.542 0.620 1.00 66.12 87 ASP A O 1
ATOM 722 N N . LEU A 1 88 ? -22.572 16.784 0.798 1.00 62.22 88 LEU A N 1
ATOM 723 C CA . LEU A 1 88 ? -22.859 16.752 -0.637 1.00 62.22 88 LEU A CA 1
ATOM 724 C C . LEU A 1 88 ? -23.402 18.088 -1.170 1.00 62.22 88 LEU A C 1
ATOM 726 O O . LEU A 1 88 ? -23.468 18.265 -2.385 1.00 62.22 88 LEU A O 1
ATOM 730 N N . LEU A 1 89 ? -23.796 19.028 -0.299 1.00 68.56 89 LEU A N 1
ATOM 731 C CA . LEU A 1 89 ? -24.332 20.330 -0.716 1.00 68.56 89 LEU A CA 1
ATOM 732 C C . LEU A 1 89 ? -23.232 21.248 -1.250 1.00 68.56 89 LEU A C 1
ATOM 734 O O . LEU A 1 89 ? -23.455 21.978 -2.212 1.00 68.56 89 LEU A O 1
ATOM 738 N N . SER A 1 90 ? -22.033 21.150 -0.679 1.00 74.31 90 SER A N 1
ATOM 739 C CA . SER A 1 90 ? -20.836 21.847 -1.158 1.00 74.31 90 SER A CA 1
ATOM 740 C C . SER A 1 90 ? -20.295 21.308 -2.492 1.00 74.31 90 SER A C 1
ATOM 742 O O . SER A 1 90 ? -19.520 21.996 -3.149 1.00 74.31 90 SER A O 1
ATOM 744 N N . HIS A 1 91 ? -20.732 20.122 -2.940 1.00 77.00 91 HIS A N 1
ATOM 745 C CA . HIS A 1 91 ? -20.182 19.435 -4.118 1.00 77.00 91 HIS A CA 1
ATOM 746 C C . HIS A 1 91 ? -21.288 18.900 -5.050 1.00 77.00 91 HIS A C 1
ATOM 748 O O . HIS A 1 91 ? -21.432 17.686 -5.230 1.00 77.00 91 HIS A O 1
ATOM 754 N N . PRO A 1 92 ? -22.076 19.782 -5.695 1.00 75.38 92 PRO A N 1
ATOM 755 C CA . PRO A 1 92 ? -23.277 19.388 -6.436 1.00 75.38 92 PRO A CA 1
ATOM 756 C C . PRO A 1 92 ? -23.000 18.456 -7.628 1.00 75.38 92 PRO A C 1
ATOM 758 O O . PRO A 1 92 ? -23.876 17.685 -8.016 1.00 75.38 92 PRO A O 1
ATOM 761 N N . GLY A 1 93 ? -21.784 18.474 -8.190 1.00 78.12 93 GLY A N 1
ATOM 762 C CA . GLY A 1 93 ? -21.378 17.555 -9.260 1.00 78.12 93 GLY A CA 1
ATOM 763 C C . GLY A 1 93 ? -21.402 16.080 -8.839 1.00 78.12 93 GLY A C 1
ATOM 764 O O . GLY A 1 93 ? -21.797 15.223 -9.636 1.00 78.12 93 GLY A O 1
ATOM 765 N N . LEU A 1 94 ? -21.091 15.790 -7.568 1.00 78.88 94 LEU A N 1
ATOM 766 C CA . LEU A 1 94 ? -21.056 14.426 -7.025 1.00 78.88 94 LEU A CA 1
ATOM 767 C C . LEU A 1 94 ? -22.438 13.770 -6.983 1.00 78.88 94 LEU A C 1
ATOM 769 O O . LEU A 1 94 ? -22.541 12.550 -7.053 1.00 78.88 94 LEU A O 1
ATOM 773 N N . VAL A 1 95 ? -23.512 14.565 -6.936 1.00 79.19 95 VAL A N 1
ATOM 774 C CA . VAL A 1 95 ? -24.895 14.061 -6.881 1.00 79.19 95 VAL A CA 1
ATOM 775 C C . VAL A 1 95 ? -25.243 13.219 -8.112 1.00 79.19 95 VAL A C 1
ATOM 777 O O . VAL A 1 95 ? -26.061 12.304 -8.030 1.00 79.19 95 VAL A O 1
ATOM 780 N N . SER A 1 96 ? -24.629 13.520 -9.258 1.00 83.81 96 SER A N 1
ATOM 781 C CA . SER A 1 96 ? -24.902 12.839 -10.528 1.00 83.81 96 SER A CA 1
ATOM 782 C C . SER A 1 96 ? -24.009 11.626 -10.802 1.00 83.81 96 SER A C 1
ATOM 784 O O . SER A 1 96 ? -24.262 10.891 -11.758 1.00 83.81 96 SER A O 1
ATOM 786 N N . VAL A 1 97 ? -22.981 11.399 -9.978 1.00 86.25 97 VAL A N 1
ATOM 787 C CA . VAL A 1 97 ? -22.014 10.315 -10.174 1.00 86.25 97 VAL A CA 1
ATOM 788 C C . VAL A 1 97 ? -22.658 8.983 -9.775 1.00 86.25 97 VAL A C 1
ATOM 790 O O . VAL A 1 97 ? -23.116 8.848 -8.639 1.00 86.25 97 VAL A O 1
ATOM 793 N N . PRO A 1 98 ? -22.713 7.973 -10.663 1.00 88.69 98 PRO A N 1
ATOM 794 C CA . PRO A 1 98 ? -23.163 6.639 -10.286 1.00 88.69 98 PRO A CA 1
ATOM 795 C C . PRO A 1 98 ? -22.231 6.042 -9.231 1.00 88.69 98 PRO A C 1
ATOM 797 O O . PRO A 1 98 ? -21.015 6.038 -9.405 1.00 88.69 98 PRO A O 1
ATOM 800 N N . TRP A 1 99 ? -22.799 5.504 -8.155 1.00 87.19 99 TRP A N 1
ATOM 801 C CA . TRP A 1 99 ? -22.031 4.910 -7.067 1.00 87.19 99 TRP A CA 1
ATOM 802 C C . TRP A 1 99 ? -22.642 3.584 -6.621 1.00 87.19 99 TRP A C 1
ATOM 804 O O . TRP A 1 99 ? -23.847 3.345 -6.744 1.00 87.19 99 TRP A O 1
ATOM 814 N N . HIS A 1 100 ? -21.789 2.714 -6.089 1.00 90.38 100 HIS A N 1
ATOM 815 C CA . HIS A 1 100 ? -22.189 1.448 -5.494 1.00 90.38 100 HIS A CA 1
ATOM 816 C C . HIS A 1 100 ? -22.108 1.543 -3.973 1.00 90.38 100 HIS A C 1
ATOM 818 O O . HIS A 1 100 ? -21.184 2.138 -3.421 1.00 90.38 100 HIS A O 1
ATOM 824 N N . ARG A 1 101 ? -23.072 0.922 -3.286 1.00 90.25 101 ARG A N 1
ATOM 825 C CA . ARG A 1 101 ? -23.089 0.834 -1.826 1.00 90.25 101 ARG A CA 1
ATOM 826 C C . ARG A 1 101 ? -22.861 -0.601 -1.384 1.00 90.25 101 ARG A C 1
ATOM 828 O O . ARG A 1 101 ? -23.679 -1.465 -1.688 1.00 90.25 101 ARG A O 1
ATOM 835 N N . ALA A 1 102 ? -21.823 -0.822 -0.589 1.00 91.38 102 ALA A N 1
ATOM 836 C CA . ALA A 1 102 ? -21.608 -2.071 0.131 1.00 91.38 102 ALA A CA 1
ATOM 837 C C . ALA A 1 102 ? -21.769 -1.850 1.643 1.00 91.38 102 ALA A C 1
ATOM 839 O O . ALA A 1 102 ? -21.540 -0.753 2.155 1.00 91.38 102 ALA A O 1
ATOM 840 N N . VAL A 1 103 ? -22.190 -2.891 2.360 1.00 91.75 103 VAL A N 1
ATOM 841 C CA . VAL A 1 103 ? -22.126 -2.953 3.826 1.00 91.75 103 VAL A CA 1
ATOM 842 C C . VAL A 1 103 ? -21.251 -4.146 4.162 1.00 91.75 103 VAL A C 1
ATOM 844 O O . VAL A 1 103 ? -21.599 -5.260 3.791 1.00 91.75 103 VAL A O 1
ATOM 847 N N . VAL A 1 104 ? -20.128 -3.888 4.825 1.00 91.31 104 VAL A N 1
ATOM 848 C CA . VAL A 1 104 ? -19.131 -4.901 5.183 1.00 91.31 104 VAL A CA 1
ATOM 849 C C . VAL A 1 104 ? -19.336 -5.281 6.649 1.00 91.31 104 VAL A C 1
ATOM 851 O O . VAL A 1 104 ? -19.315 -4.408 7.522 1.00 91.31 104 VAL A O 1
ATOM 854 N N . TRP A 1 105 ? -19.573 -6.564 6.918 1.00 93.06 105 TRP A N 1
ATOM 855 C CA . TRP A 1 105 ? -19.735 -7.124 8.261 1.00 93.06 105 TRP A CA 1
ATOM 856 C C . TRP A 1 105 ? -18.456 -7.827 8.737 1.00 93.06 105 TRP A C 1
ATOM 858 O O . TRP A 1 105 ? -17.550 -8.078 7.942 1.00 93.06 105 TRP A O 1
ATOM 868 N N . PRO A 1 106 ? -18.340 -8.157 10.040 1.00 92.31 106 PRO A N 1
ATOM 869 C CA . PRO A 1 106 ? -17.203 -8.928 10.531 1.00 92.31 106 PRO A CA 1
ATOM 870 C C . PRO A 1 106 ? -17.035 -10.248 9.765 1.00 92.31 106 PRO A C 1
ATOM 872 O O . PRO A 1 106 ? -17.949 -11.071 9.751 1.00 92.31 106 PRO A O 1
ATOM 875 N N . GLY A 1 107 ? -15.855 -10.442 9.171 1.00 89.69 107 GLY A N 1
ATOM 876 C CA . GLY A 1 107 ? -15.514 -11.615 8.359 1.00 89.69 107 GLY A CA 1
ATOM 877 C C . GLY A 1 107 ? -15.678 -11.421 6.848 1.00 89.69 107 GLY A C 1
ATOM 878 O O . GLY A 1 107 ? -15.172 -12.246 6.093 1.00 89.69 107 GLY A O 1
ATOM 879 N N . ASP A 1 108 ? -16.322 -10.340 6.401 1.00 92.12 108 ASP A N 1
ATOM 880 C CA . ASP A 1 108 ? -16.420 -10.017 4.978 1.00 92.12 108 ASP A CA 1
ATOM 881 C C . ASP A 1 108 ? -15.102 -9.420 4.456 1.00 92.12 108 ASP A C 1
ATOM 883 O O . ASP A 1 108 ? -14.411 -8.674 5.155 1.00 92.12 108 ASP A O 1
ATOM 887 N N . CYS A 1 109 ? -14.794 -9.683 3.185 1.00 90.94 109 CYS A N 1
ATOM 888 C CA . CYS A 1 109 ? -13.730 -9.008 2.445 1.00 90.94 109 CYS A CA 1
ATOM 889 C C . CYS A 1 109 ? -14.325 -8.277 1.238 1.00 90.94 109 CYS A C 1
ATOM 891 O O . CYS A 1 109 ? -15.163 -8.825 0.522 1.00 90.94 109 CYS A O 1
ATOM 893 N N . LEU A 1 110 ? -13.868 -7.049 0.992 1.00 92.00 110 LEU A N 1
ATOM 894 C CA . LEU A 1 110 ? -14.251 -6.246 -0.166 1.00 92.00 110 LEU A CA 1
ATOM 895 C C . LEU A 1 110 ? -13.022 -6.024 -1.048 1.00 92.00 110 LEU A C 1
ATOM 897 O O . LEU A 1 110 ? -12.029 -5.469 -0.589 1.00 92.00 110 LEU A O 1
ATOM 901 N N . PHE A 1 111 ? -13.100 -6.432 -2.314 1.00 91.69 111 PHE A N 1
ATOM 902 C CA . PHE A 1 111 ? -12.090 -6.074 -3.305 1.00 91.69 111 PHE A CA 1
ATOM 903 C C . PHE A 1 111 ? -12.415 -4.701 -3.896 1.00 91.69 111 PHE A C 1
ATOM 905 O O . PHE A 1 111 ? -13.494 -4.506 -4.460 1.00 91.69 111 PHE A O 1
ATOM 912 N N . LEU A 1 112 ? -11.475 -3.767 -3.771 1.00 90.81 112 LEU A N 1
ATOM 913 C CA . LEU A 1 112 ? -11.540 -2.444 -4.382 1.00 90.81 112 LEU A CA 1
ATOM 914 C C . LEU A 1 112 ? -10.571 -2.418 -5.570 1.00 90.81 112 LEU A C 1
ATOM 916 O O . LEU A 1 112 ? -9.361 -2.510 -5.356 1.00 90.81 112 LEU A O 1
ATOM 920 N N . PRO A 1 113 ? -11.066 -2.330 -6.818 1.00 88.75 113 PRO A N 1
ATOM 921 C CA . PRO A 1 113 ? -10.184 -2.226 -7.969 1.00 88.75 113 PRO A CA 1
ATOM 922 C C . PRO A 1 113 ? -9.318 -0.962 -7.903 1.00 88.75 113 PRO A C 1
ATOM 924 O O . PRO A 1 113 ? -9.705 0.055 -7.328 1.00 88.75 113 PRO A O 1
ATOM 927 N N . HIS A 1 114 ? -8.147 -1.017 -8.532 1.00 84.56 114 HIS A N 1
ATOM 928 C CA . HIS A 1 114 ? -7.224 0.116 -8.591 1.00 84.56 114 HIS A CA 1
ATOM 929 C C . HIS A 1 114 ? -7.914 1.385 -9.139 1.00 84.56 114 HIS A C 1
ATOM 931 O O . HIS A 1 114 ? -8.681 1.310 -10.101 1.00 84.56 114 HIS A O 1
ATOM 937 N N . LEU A 1 115 ? -7.630 2.537 -8.515 1.00 82.12 115 LEU A N 1
ATOM 938 C CA . LEU A 1 115 ? -8.219 3.864 -8.787 1.00 82.12 115 LEU A CA 1
ATOM 939 C C . LEU A 1 115 ? -9.729 3.992 -8.539 1.00 82.12 115 LEU A C 1
ATOM 941 O O . LEU A 1 115 ? -10.326 5.004 -8.906 1.00 82.12 115 LEU A O 1
ATOM 945 N N . TRP A 1 116 ? -10.374 3.013 -7.899 1.00 87.12 116 TRP A N 1
ATOM 946 C CA . TRP A 1 116 ? -11.756 3.196 -7.469 1.00 87.12 116 TRP A CA 1
ATOM 947 C C . TRP A 1 116 ? -11.825 4.117 -6.255 1.00 87.12 116 TRP A C 1
ATOM 949 O O . TRP A 1 116 ? -11.402 3.767 -5.148 1.00 87.12 116 TRP A O 1
ATOM 959 N N . ILE A 1 117 ? -12.423 5.288 -6.472 1.00 84.88 117 ILE A N 1
ATOM 960 C CA . ILE A 1 117 ? -12.772 6.218 -5.403 1.00 84.88 117 ILE A CA 1
ATOM 961 C C . ILE A 1 117 ? -13.771 5.521 -4.483 1.00 84.88 117 ILE A C 1
ATOM 963 O O . ILE A 1 117 ? -14.810 5.018 -4.920 1.00 84.88 117 ILE A O 1
ATOM 967 N N . HIS A 1 118 ? -13.452 5.486 -3.197 1.00 87.94 118 HIS A N 1
ATOM 968 C CA . HIS A 1 118 ? -14.285 4.864 -2.185 1.00 87.94 118 HIS A CA 1
ATOM 969 C C . HIS A 1 118 ? -14.409 5.785 -0.978 1.00 87.94 118 HIS A C 1
ATOM 971 O O . HIS A 1 118 ? -13.476 6.482 -0.596 1.00 87.94 118 HIS A O 1
ATOM 977 N N . HIS A 1 119 ? -15.590 5.770 -0.372 1.00 85.38 119 HIS A N 1
ATOM 978 C CA . HIS A 1 119 ? -15.862 6.468 0.873 1.00 85.38 119 HIS A CA 1
ATOM 979 C C . HIS A 1 119 ? -16.382 5.456 1.890 1.00 85.38 119 HIS A C 1
ATOM 981 O O . HIS A 1 119 ? -17.330 4.713 1.616 1.00 85.38 119 HIS A O 1
ATOM 987 N N . VAL A 1 120 ? -15.754 5.424 3.063 1.00 84.19 120 VAL A N 1
ATOM 988 C CA . VAL A 1 120 ? -16.061 4.463 4.122 1.00 84.19 120 VAL A CA 1
ATOM 989 C C . VAL A 1 120 ? -16.629 5.206 5.319 1.00 84.19 120 VAL A C 1
ATOM 991 O O . VAL A 1 120 ? -16.000 6.104 5.868 1.00 84.19 120 VAL A O 1
ATOM 994 N N . THR A 1 121 ? -17.812 4.783 5.763 1.00 82.06 121 THR A N 1
ATOM 995 C CA . THR A 1 121 ? -18.401 5.245 7.022 1.00 82.06 121 THR A CA 1
ATOM 996 C C . THR A 1 121 ? -18.567 4.070 7.967 1.00 82.06 121 THR A C 1
ATOM 998 O O . THR A 1 121 ? -19.353 3.154 7.706 1.00 82.06 121 THR A O 1
ATOM 1001 N N . SER A 1 122 ? -17.894 4.129 9.110 1.00 81.06 122 SER A N 1
ATOM 1002 C CA . SER A 1 122 ? -18.045 3.125 10.162 1.00 81.06 122 SER A CA 1
ATOM 1003 C C . SER A 1 122 ? -19.267 3.391 11.036 1.00 81.06 122 SER A C 1
ATOM 1005 O O . SER A 1 122 ? -19.654 4.535 11.297 1.00 81.06 122 SER A O 1
ATOM 1007 N N . ARG A 1 123 ? -19.885 2.310 11.522 1.00 79.50 123 ARG A N 1
ATOM 1008 C CA . ARG A 1 123 ? -20.991 2.355 12.485 1.00 79.50 123 ARG A CA 1
ATOM 1009 C C . ARG A 1 123 ? -20.569 1.681 13.784 1.00 79.50 123 ARG A C 1
ATOM 1011 O O . ARG A 1 123 ? -20.438 0.461 13.829 1.00 79.50 123 ARG A O 1
ATOM 1018 N N . GLY A 1 124 ? -20.417 2.474 14.842 1.00 80.56 124 GLY A N 1
ATOM 1019 C CA . GLY A 1 124 ? -19.897 1.984 16.113 1.00 80.56 124 GLY A CA 1
ATOM 1020 C C . GLY A 1 124 ? -18.415 1.630 16.012 1.00 80.56 124 GLY A C 1
ATOM 1021 O O . GLY A 1 124 ? -17.713 2.095 15.121 1.00 80.56 124 GLY A O 1
ATOM 1022 N N . ARG A 1 125 ? -17.951 0.794 16.940 1.00 83.50 125 ARG A N 1
ATOM 1023 C CA . ARG A 1 125 ? -16.553 0.370 17.032 1.00 83.50 125 ARG A CA 1
ATOM 1024 C C . ARG A 1 125 ? -16.218 -0.642 15.940 1.00 83.50 125 ARG A C 1
ATOM 1026 O O . ARG A 1 125 ? -16.722 -1.767 15.996 1.00 83.50 125 ARG A O 1
ATOM 1033 N N . ASN A 1 126 ? -15.353 -0.272 15.001 1.00 86.38 126 ASN A N 1
ATOM 1034 C CA . ASN A 1 126 ? -14.914 -1.144 13.914 1.00 86.38 126 ASN A CA 1
ATOM 1035 C C . ASN A 1 126 ? -13.389 -1.301 13.895 1.00 86.38 126 ASN A C 1
ATOM 1037 O O . ASN A 1 126 ? -12.667 -0.399 14.294 1.00 86.38 126 ASN A O 1
ATOM 1041 N N . LEU A 1 127 ? -12.920 -2.441 13.393 1.00 89.19 127 LEU A N 1
ATOM 1042 C CA . LEU A 1 127 ? -11.536 -2.657 12.983 1.00 89.19 127 LEU A CA 1
ATOM 1043 C C . LEU A 1 127 ? -11.584 -3.196 11.555 1.00 89.19 127 LEU A C 1
ATOM 1045 O O . LEU A 1 127 ? -12.222 -4.224 11.322 1.00 89.19 127 LEU A O 1
ATOM 1049 N N . GLY A 1 128 ? -10.963 -2.491 10.617 1.00 90.25 128 GLY A N 1
ATOM 1050 C CA . GLY A 1 128 ? -10.734 -2.956 9.252 1.00 90.25 128 GLY A CA 1
ATOM 1051 C C . GLY A 1 128 ? -9.246 -3.182 9.021 1.00 90.25 128 GLY A C 1
ATOM 1052 O O . GLY A 1 128 ? -8.426 -2.496 9.627 1.00 90.25 128 GLY A O 1
ATOM 1053 N N . VAL A 1 129 ? -8.902 -4.131 8.155 1.00 91.00 129 VAL A N 1
ATOM 1054 C CA . VAL A 1 129 ? -7.530 -4.318 7.679 1.00 91.00 129 VAL A CA 1
ATOM 1055 C C . VAL A 1 129 ? -7.554 -4.349 6.160 1.00 91.00 129 VAL A C 1
ATOM 1057 O O . VAL A 1 129 ? -8.307 -5.118 5.560 1.00 91.00 129 VAL A O 1
ATOM 1060 N N . ASN A 1 130 ? -6.718 -3.514 5.556 1.00 90.88 130 ASN A N 1
ATOM 1061 C CA . ASN A 1 130 ? -6.567 -3.395 4.115 1.00 90.88 130 ASN A CA 1
ATOM 1062 C C . ASN A 1 130 ? -5.287 -4.106 3.688 1.00 90.88 130 ASN A C 1
ATOM 1064 O O . ASN A 1 130 ? -4.235 -3.848 4.267 1.00 90.88 130 ASN A O 1
ATOM 1068 N N . LEU A 1 131 ? -5.372 -4.937 2.651 1.00 91.12 131 LEU A N 1
ATOM 1069 C CA . LEU A 1 131 ? -4.219 -5.536 1.981 1.00 91.12 131 LEU A CA 1
ATOM 1070 C C . LEU A 1 131 ? -4.016 -4.828 0.644 1.00 91.12 131 LEU A C 1
ATOM 1072 O O . LEU A 1 131 ? -4.902 -4.852 -0.211 1.00 91.12 131 LEU A O 1
ATOM 1076 N N . TRP A 1 132 ? -2.859 -4.199 0.471 1.00 90.06 132 TRP A N 1
ATOM 1077 C CA . TRP A 1 132 ? -2.503 -3.498 -0.757 1.00 90.06 132 TRP A CA 1
ATOM 1078 C C . TRP A 1 132 ? -1.644 -4.396 -1.633 1.00 90.06 132 TRP A C 1
ATOM 1080 O O . TRP A 1 132 ? -0.654 -4.959 -1.170 1.00 90.06 132 TRP A O 1
ATOM 1090 N N . LEU A 1 133 ? -2.022 -4.515 -2.902 1.00 89.44 133 LEU A N 1
ATOM 1091 C CA . LEU A 1 133 ? -1.328 -5.319 -3.901 1.00 89.44 133 LEU A CA 1
ATOM 1092 C C . LEU A 1 133 ? -0.796 -4.399 -5.000 1.00 89.44 133 LEU A C 1
ATOM 1094 O O . LEU A 1 133 ? -1.501 -3.488 -5.436 1.00 89.44 133 LEU A O 1
ATOM 1098 N N . SER A 1 134 ? 0.422 -4.650 -5.475 1.00 87.81 134 SER A N 1
ATOM 1099 C CA . SER A 1 134 ? 0.910 -4.011 -6.704 1.00 87.81 134 SER A CA 1
ATOM 1100 C C . SER A 1 134 ? 0.244 -4.634 -7.924 1.00 87.81 134 SER A C 1
ATOM 1102 O O . SER A 1 134 ? -0.271 -5.744 -7.853 1.00 87.81 134 SER A O 1
ATOM 1104 N N . ALA A 1 135 ? 0.232 -3.952 -9.064 1.00 83.62 135 ALA A N 1
ATOM 1105 C CA . ALA A 1 135 ? -0.285 -4.540 -10.289 1.00 83.62 135 ALA A CA 1
ATOM 1106 C C . ALA A 1 135 ? 0.611 -5.699 -10.745 1.00 83.62 135 ALA A C 1
ATOM 1108 O O . ALA A 1 135 ? 1.811 -5.548 -11.009 1.00 83.62 135 ALA A O 1
ATOM 1109 N N . PHE A 1 136 ? 0.003 -6.869 -10.903 1.00 86.00 136 PHE A N 1
ATOM 1110 C CA . PHE A 1 136 ? 0.661 -8.072 -11.389 1.00 86.00 136 PHE A CA 1
ATOM 1111 C C . PHE A 1 136 ? -0.226 -8.821 -12.381 1.00 86.00 136 PHE A C 1
ATOM 1113 O O . PHE A 1 136 ? -1.432 -8.594 -12.476 1.00 86.00 136 PHE A O 1
ATOM 1120 N N . MET A 1 137 ? 0.409 -9.706 -13.143 1.00 84.75 137 MET A N 1
ATOM 1121 C CA . MET A 1 137 ? -0.279 -10.643 -14.019 1.00 84.75 137 MET A CA 1
ATOM 1122 C C . MET A 1 137 ? -0.520 -11.933 -13.248 1.00 84.75 137 MET A C 1
ATOM 1124 O O . MET A 1 137 ? 0.421 -12.465 -12.664 1.00 84.75 137 MET A O 1
ATOM 1128 N N . TYR A 1 138 ? -1.760 -12.420 -13.255 1.00 89.31 138 TYR A N 1
ATOM 1129 C CA . TYR A 1 138 ? -2.110 -13.666 -12.579 1.00 89.31 138 TYR A CA 1
ATOM 1130 C C . TYR A 1 138 ? -1.306 -14.844 -13.141 1.00 89.31 138 TYR A C 1
ATOM 1132 O O . TYR A 1 138 ? -1.324 -15.087 -14.351 1.00 89.31 138 TYR A O 1
ATOM 1140 N N . ASP A 1 139 ? -0.642 -15.576 -12.251 1.00 88.31 139 ASP A N 1
ATOM 1141 C CA . ASP A 1 139 ? 0.144 -16.759 -12.585 1.00 88.31 139 ASP A CA 1
ATOM 1142 C C . ASP A 1 139 ? -0.637 -18.040 -12.261 1.00 88.31 139 ASP A C 1
ATOM 1144 O O . ASP A 1 139 ? -0.651 -18.535 -11.137 1.00 88.31 139 ASP A O 1
ATOM 1148 N N . SER A 1 140 ? -1.307 -18.613 -13.260 1.00 88.75 140 SER A N 1
ATOM 1149 C CA . SER A 1 140 ? -2.050 -19.863 -13.062 1.00 88.75 140 SER A CA 1
ATOM 1150 C C . SER A 1 140 ? -1.162 -21.071 -12.742 1.00 88.75 140 SER A C 1
ATOM 1152 O O . SER A 1 140 ? -1.658 -22.067 -12.209 1.00 88.75 140 SER A O 1
ATOM 1154 N N . GLU A 1 141 ? 0.121 -21.027 -13.117 1.00 88.75 141 GLU A N 1
ATOM 1155 C CA . GLU A 1 141 ? 1.052 -22.129 -12.869 1.00 88.75 141 GLU A CA 1
ATOM 1156 C C . GLU A 1 141 ? 1.426 -22.196 -11.384 1.00 88.75 141 GLU A C 1
ATOM 1158 O O . GLU A 1 141 ? 1.488 -23.297 -10.840 1.00 88.75 141 GLU A O 1
ATOM 1163 N N . ASP A 1 142 ? 1.539 -21.045 -10.711 1.00 88.00 142 ASP A N 1
ATOM 1164 C CA . ASP A 1 142 ? 1.755 -20.930 -9.259 1.00 88.00 142 ASP A CA 1
ATOM 1165 C C . ASP A 1 142 ? 0.677 -21.687 -8.462 1.00 88.00 142 ASP A C 1
ATOM 1167 O O . ASP A 1 142 ? 0.972 -22.533 -7.622 1.00 88.00 142 ASP A O 1
ATOM 1171 N N . CYS A 1 143 ? -0.598 -21.507 -8.821 1.00 86.62 143 CYS A N 1
ATOM 1172 C CA . CYS A 1 143 ? -1.705 -22.239 -8.194 1.00 86.62 143 CYS A CA 1
ATOM 1173 C C . CYS A 1 143 ? -1.730 -23.742 -8.506 1.00 86.62 143 CYS A C 1
ATOM 1175 O O . CYS A 1 143 ? -2.413 -24.498 -7.820 1.00 86.62 143 CYS A O 1
ATOM 1177 N N . SER A 1 144 ? -1.038 -24.176 -9.559 1.00 82.38 144 SER A N 1
ATOM 1178 C CA . SER A 1 144 ? -0.974 -25.584 -9.966 1.00 82.38 144 SER A CA 1
ATOM 1179 C C . SER A 1 144 ? 0.245 -26.309 -9.387 1.00 82.38 144 SER A C 1
ATOM 1181 O O . SER A 1 144 ? 0.346 -27.529 -9.522 1.00 82.38 144 SER A O 1
ATOM 1183 N N . ALA A 1 145 ? 1.188 -25.569 -8.795 1.00 74.56 145 ALA A N 1
ATOM 1184 C CA . ALA A 1 145 ? 2.438 -26.098 -8.267 1.00 74.56 145 ALA A CA 1
ATOM 1185 C C . ALA A 1 145 ? 2.280 -26.754 -6.885 1.00 74.56 145 ALA A C 1
ATOM 1187 O O . ALA A 1 145 ? 3.080 -27.625 -6.536 1.00 74.56 145 ALA A O 1
ATOM 1188 N N . GLU A 1 146 ? 1.253 -26.380 -6.118 1.00 69.00 146 GLU A N 1
ATOM 1189 C CA . GLU A 1 146 ? 0.971 -26.958 -4.802 1.00 69.00 146 GLU A CA 1
ATOM 1190 C C . GLU A 1 146 ? -0.127 -28.029 -4.872 1.00 69.00 146 GLU A C 1
ATOM 1192 O O . GLU A 1 146 ? -1.198 -27.804 -5.432 1.00 69.00 146 GLU A O 1
ATOM 1197 N N . GLU A 1 147 ? 0.135 -29.212 -4.298 1.00 71.50 147 GLU A N 1
ATOM 1198 C CA . GLU A 1 147 ? -0.828 -30.326 -4.306 1.00 71.50 147 GLU A CA 1
ATOM 1199 C C . GLU A 1 147 ? -2.099 -30.000 -3.495 1.00 71.50 147 GLU A C 1
ATOM 1201 O O . GLU A 1 147 ? -3.182 -30.397 -3.921 1.00 71.50 147 GLU A O 1
ATOM 1206 N N . GLU A 1 148 ? -1.990 -29.245 -2.388 1.00 84.25 148 GLU A N 1
ATOM 1207 C CA . GLU A 1 148 ? -3.118 -28.701 -1.610 1.00 84.25 148 GLU A CA 1
ATOM 1208 C C . GLU A 1 148 ? -2.711 -27.410 -0.861 1.00 84.25 148 GLU A C 1
ATOM 1210 O O . GLU A 1 148 ? -1.899 -27.455 0.062 1.00 84.25 148 GLU A O 1
ATOM 1215 N N . LEU A 1 149 ? -3.311 -26.266 -1.219 1.00 88.56 149 LEU A N 1
ATOM 1216 C CA . LEU A 1 149 ? -3.165 -25.001 -0.479 1.00 88.56 149 LEU A CA 1
ATOM 1217 C C . LEU A 1 149 ? -4.021 -25.024 0.801 1.00 88.56 149 LEU A C 1
ATOM 1219 O O . LEU A 1 149 ? -5.162 -25.495 0.746 1.00 88.56 149 LEU A O 1
ATOM 1223 N N . PRO A 1 150 ? -3.560 -24.467 1.935 1.00 92.12 150 PRO A N 1
ATOM 1224 C CA . PRO A 1 150 ? -4.385 -24.376 3.136 1.00 92.12 150 PRO A CA 1
ATOM 1225 C C . PRO A 1 150 ? -5.558 -23.401 2.942 1.00 92.12 150 PRO A C 1
ATOM 1227 O O . PRO A 1 150 ? -5.473 -22.457 2.159 1.00 92.12 150 PRO A O 1
ATOM 1230 N N . ASP A 1 151 ? -6.644 -23.587 3.700 1.00 91.44 151 ASP A N 1
ATOM 1231 C CA . ASP A 1 151 ? -7.794 -22.664 3.674 1.00 91.44 151 ASP A CA 1
ATOM 1232 C C . ASP A 1 151 ? -7.390 -21.234 4.072 1.00 91.44 151 ASP A C 1
ATOM 1234 O O . ASP A 1 151 ? -7.946 -20.252 3.573 1.00 91.44 151 ASP A O 1
ATOM 1238 N N . PHE A 1 152 ? -6.418 -21.133 4.983 1.00 93.25 152 PHE A N 1
ATOM 1239 C CA . PHE A 1 152 ? -5.898 -19.886 5.522 1.00 93.25 152 PHE A CA 1
ATOM 1240 C C . PHE A 1 152 ? -4.409 -20.001 5.853 1.00 93.25 152 PHE A C 1
ATOM 1242 O O . PHE A 1 152 ? -3.971 -21.040 6.353 1.00 93.25 152 PHE A O 1
ATOM 1249 N N . ALA A 1 153 ? -3.663 -18.911 5.674 1.00 94.00 153 ALA A N 1
ATOM 1250 C CA . ALA A 1 153 ? -2.278 -18.784 6.128 1.00 94.00 153 ALA A CA 1
ATOM 1251 C C . ALA A 1 153 ? -2.047 -17.440 6.848 1.00 94.00 153 ALA A C 1
ATOM 1253 O O . ALA A 1 153 ? -2.626 -16.433 6.437 1.00 94.00 153 ALA A O 1
ATOM 1254 N N . PRO A 1 154 ? -1.241 -17.388 7.923 1.00 94.50 154 PRO A N 1
ATOM 1255 C CA . PRO A 1 154 ? -0.856 -16.132 8.565 1.00 94.50 154 PRO A CA 1
ATOM 1256 C C . PRO A 1 154 ? -0.190 -15.158 7.590 1.00 94.50 154 PRO A C 1
ATOM 1258 O O . PRO A 1 154 ? 0.692 -15.539 6.827 1.00 94.50 154 PRO A O 1
ATOM 1261 N N . LEU A 1 155 ? -0.552 -13.875 7.656 1.00 93.31 155 LEU A N 1
ATOM 1262 C CA . LEU A 1 155 ? 0.086 -12.828 6.854 1.00 93.31 155 LEU A CA 1
ATOM 1263 C C . LEU A 1 155 ? 1.590 -12.738 7.144 1.00 93.31 155 LEU A C 1
ATOM 1265 O O . LEU A 1 155 ? 2.368 -12.466 6.238 1.00 93.31 155 LEU A O 1
ATOM 1269 N N . SER A 1 156 ? 1.996 -13.026 8.384 1.00 93.44 156 SER A N 1
ATOM 1270 C CA . SER A 1 156 ? 3.403 -13.052 8.800 1.00 93.44 156 SER A CA 1
ATOM 1271 C C . SER A 1 156 ? 4.271 -14.083 8.073 1.00 93.44 156 SER A C 1
ATOM 1273 O O . SER A 1 156 ? 5.491 -14.031 8.209 1.00 93.44 156 SER A O 1
ATOM 1275 N N . ASP A 1 157 ? 3.667 -15.034 7.359 1.00 93.75 157 ASP A N 1
ATOM 1276 C CA . ASP A 1 157 ? 4.399 -16.034 6.577 1.00 93.75 157 ASP A CA 1
ATOM 1277 C C . ASP A 1 157 ? 4.864 -15.467 5.222 1.00 93.75 157 ASP A C 1
ATOM 1279 O O . ASP A 1 157 ? 5.635 -16.112 4.510 1.00 93.75 157 ASP A O 1
ATOM 1283 N N . TYR A 1 158 ? 4.429 -14.249 4.876 1.00 91.88 158 TYR A N 1
ATOM 1284 C CA . TYR A 1 158 ? 4.714 -13.582 3.611 1.00 91.88 158 TYR A CA 1
ATOM 1285 C C . TYR A 1 158 ? 5.411 -12.239 3.826 1.00 91.88 158 TYR A C 1
ATOM 1287 O O . TYR A 1 158 ? 5.220 -11.556 4.831 1.00 91.88 158 TYR A O 1
ATOM 1295 N N . HIS A 1 159 ? 6.223 -11.845 2.847 1.00 89.44 159 HIS A N 1
ATOM 1296 C CA . HIS A 1 159 ? 6.932 -10.573 2.878 1.00 89.44 159 HIS A CA 1
ATOM 1297 C C . HIS A 1 159 ? 6.065 -9.462 2.284 1.00 89.44 159 HIS A C 1
ATOM 1299 O O . HIS A 1 159 ? 5.644 -9.540 1.132 1.00 89.44 159 HIS A O 1
ATOM 1305 N N . LEU A 1 160 ? 5.829 -8.415 3.075 1.00 88.75 160 LEU A N 1
ATOM 1306 C CA . LEU A 1 160 ? 5.314 -7.143 2.578 1.00 88.75 160 LEU A CA 1
ATOM 1307 C C . LEU A 1 160 ? 6.481 -6.358 1.982 1.00 88.75 160 LEU A C 1
ATOM 1309 O O . LEU A 1 160 ? 7.498 -6.184 2.655 1.00 88.75 160 LEU A O 1
ATOM 1313 N N . VAL A 1 161 ? 6.343 -5.910 0.735 1.00 88.38 161 VAL A N 1
ATOM 1314 C CA . VAL A 1 161 ? 7.398 -5.190 0.011 1.00 88.38 161 VAL A CA 1
ATOM 1315 C C . VAL A 1 161 ? 6.881 -3.812 -0.416 1.00 88.38 161 VAL A C 1
ATOM 1317 O O . VAL A 1 161 ? 6.335 -3.674 -1.518 1.00 88.38 161 VAL A O 1
ATOM 1320 N N . PRO A 1 162 ? 7.047 -2.785 0.438 1.00 84.31 162 PRO A N 1
ATOM 1321 C CA . PRO A 1 162 ? 6.691 -1.394 0.149 1.00 84.31 162 PRO A CA 1
ATOM 1322 C C . PRO A 1 162 ? 7.196 -0.890 -1.206 1.00 84.31 162 PRO A C 1
ATOM 1324 O O . PRO A 1 162 ? 6.499 -0.172 -1.917 1.00 84.31 162 PRO A O 1
ATOM 1327 N N . GLU A 1 163 ? 8.386 -1.319 -1.624 1.00 83.31 163 GLU A N 1
ATOM 1328 C CA . GLU A 1 163 ? 9.041 -0.875 -2.855 1.00 83.31 163 GLU A CA 1
ATOM 1329 C C . GLU A 1 163 ? 8.296 -1.313 -4.125 1.00 83.31 163 GLU A C 1
ATOM 1331 O O . GLU A 1 163 ? 8.485 -0.727 -5.193 1.00 83.31 163 GLU A O 1
ATOM 1336 N N 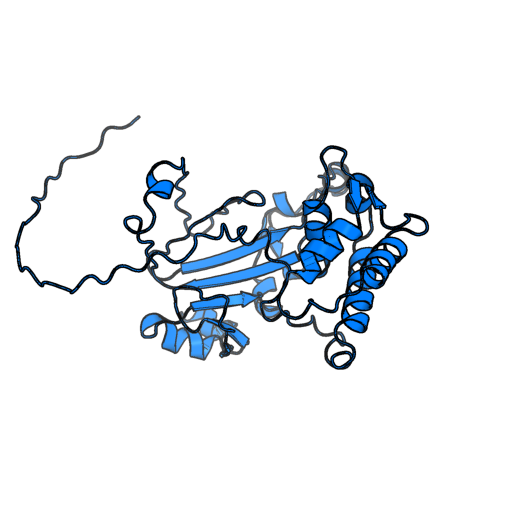. LEU A 1 164 ? 7.376 -2.280 -4.033 1.00 86.12 164 LEU A N 1
ATOM 1337 C CA . LEU A 1 164 ? 6.466 -2.615 -5.132 1.00 86.12 164 LEU A CA 1
ATOM 1338 C C . LEU A 1 164 ? 5.482 -1.486 -5.463 1.00 86.12 164 LEU A C 1
ATOM 1340 O O . LEU A 1 164 ? 4.864 -1.492 -6.531 1.00 86.12 164 LEU A O 1
ATOM 1344 N N . GLN A 1 165 ? 5.371 -0.475 -4.609 1.00 81.56 165 GLN A N 1
ATOM 1345 C CA . GLN A 1 165 ? 4.658 0.750 -4.931 1.00 81.56 165 GLN A CA 1
ATOM 1346 C C . GLN A 1 165 ? 5.330 1.525 -6.079 1.00 81.56 165 GLN A C 1
ATOM 1348 O O . GLN A 1 165 ? 4.630 2.103 -6.908 1.00 81.56 165 GLN A O 1
ATOM 1353 N N . LEU A 1 166 ? 6.664 1.452 -6.219 1.00 83.56 166 LEU A N 1
ATOM 1354 C CA . LEU A 1 166 ? 7.381 2.022 -7.369 1.00 83.56 166 LEU A CA 1
ATOM 1355 C C . LEU A 1 166 ? 6.953 1.343 -8.674 1.00 83.56 166 LEU A C 1
ATOM 1357 O O . LEU A 1 166 ? 6.718 2.014 -9.677 1.00 83.56 166 LEU A O 1
ATOM 1361 N N . LYS A 1 167 ? 6.806 0.012 -8.659 1.00 89.12 167 LYS A N 1
ATOM 1362 C CA . LYS A 1 167 ? 6.291 -0.752 -9.804 1.00 89.12 167 LYS A CA 1
ATOM 1363 C C . LYS A 1 167 ? 4.902 -0.259 -10.199 1.00 89.12 167 LYS A C 1
ATOM 1365 O O . LYS A 1 167 ? 4.676 0.024 -11.375 1.00 89.12 167 LYS A O 1
ATOM 1370 N N . GLN A 1 168 ? 3.994 -0.133 -9.226 1.00 86.38 168 GLN A N 1
ATOM 1371 C CA . GLN A 1 168 ? 2.652 0.401 -9.462 1.00 86.38 168 GLN A CA 1
ATOM 1372 C C . GLN A 1 168 ? 2.719 1.801 -10.073 1.00 86.38 168 GLN A C 1
ATOM 1374 O O . GLN A 1 168 ? 2.042 2.069 -11.063 1.00 86.38 168 GLN A O 1
ATOM 1379 N N . GLY A 1 169 ? 3.574 2.660 -9.524 1.00 85.94 169 GLY A N 1
ATOM 1380 C CA . GLY A 1 169 ? 3.706 4.033 -9.970 1.00 85.94 169 GLY A CA 1
ATOM 1381 C C . GLY A 1 169 ? 4.271 4.201 -11.375 1.00 85.94 169 GLY A C 1
ATOM 1382 O O . GLY A 1 169 ? 3.793 5.020 -12.152 1.00 85.94 169 GLY A O 1
ATOM 1383 N N . LEU A 1 170 ? 5.231 3.371 -11.777 1.00 90.38 170 LEU A N 1
ATOM 1384 C CA . LEU A 1 170 ? 5.692 3.364 -13.166 1.00 90.38 170 LEU A CA 1
ATOM 1385 C C . LEU A 1 170 ? 4.565 2.961 -14.126 1.00 90.38 170 LEU A C 1
ATOM 1387 O O . LEU A 1 170 ? 4.420 3.553 -15.194 1.00 90.38 170 LEU A O 1
ATOM 1391 N N . LEU A 1 171 ? 3.742 1.982 -13.742 1.00 90.25 171 LEU A N 1
ATOM 1392 C CA . LEU A 1 171 ? 2.642 1.495 -14.575 1.00 90.25 171 LEU A CA 1
ATOM 1393 C C . LEU A 1 171 ? 1.518 2.525 -14.756 1.00 90.25 171 LEU A C 1
ATOM 1395 O O . LEU A 1 171 ? 0.848 2.480 -15.786 1.00 90.25 171 LEU A O 1
ATOM 1399 N N . THR A 1 172 ? 1.328 3.472 -13.828 1.00 89.56 172 THR A N 1
ATOM 1400 C CA . THR A 1 172 ? 0.342 4.556 -14.007 1.00 89.56 172 THR A CA 1
ATOM 1401 C C . THR A 1 172 ? 0.739 5.563 -15.084 1.00 89.56 172 THR A C 1
ATOM 1403 O O . THR A 1 172 ? -0.118 6.293 -15.566 1.00 89.56 172 THR A O 1
ATOM 1406 N N . HIS A 1 173 ? 2.012 5.585 -15.490 1.00 92.56 173 HIS A N 1
ATOM 1407 C CA . HIS A 1 173 ? 2.535 6.447 -16.555 1.00 92.56 173 HIS A CA 1
ATOM 1408 C C . HIS A 1 173 ? 2.708 5.719 -17.896 1.00 92.56 173 HIS A C 1
ATOM 1410 O O . HIS A 1 173 ? 3.407 6.210 -18.784 1.00 92.56 173 HIS A O 1
ATOM 1416 N N . ALA A 1 174 ? 2.110 4.537 -18.052 1.00 93.25 174 ALA A N 1
ATOM 1417 C CA . ALA A 1 174 ? 2.101 3.839 -19.328 1.00 93.25 174 ALA A CA 1
ATOM 1418 C C . ALA A 1 174 ? 1.163 4.539 -20.324 1.00 93.25 174 ALA A C 1
ATOM 1420 O O . ALA A 1 174 ? -0.000 4.789 -20.015 1.00 93.25 174 ALA A O 1
ATOM 1421 N N . ASP A 1 175 ? 1.665 4.822 -21.526 1.00 93.56 175 ASP A N 1
ATOM 1422 C CA . ASP A 1 175 ? 0.855 5.323 -22.636 1.00 93.56 175 ASP A CA 1
ATOM 1423 C C . ASP A 1 175 ? -0.071 4.234 -23.221 1.00 93.56 175 ASP A C 1
ATOM 1425 O O . ASP A 1 175 ? -0.021 3.061 -22.839 1.00 93.56 175 ASP A O 1
ATOM 1429 N N . ASP A 1 176 ? -0.883 4.600 -24.216 1.00 93.44 176 ASP A N 1
ATOM 1430 C CA . ASP A 1 176 ? -1.800 3.676 -24.905 1.00 93.44 176 ASP A CA 1
ATOM 1431 C C . ASP A 1 176 ? -1.096 2.474 -25.574 1.00 93.44 176 ASP A C 1
ATOM 1433 O O . ASP A 1 176 ? -1.734 1.470 -25.898 1.00 93.44 176 ASP A O 1
ATOM 1437 N N . ASN A 1 177 ? 0.221 2.552 -25.800 1.00 94.12 177 ASN A N 1
ATOM 1438 C CA . ASN A 1 177 ? 1.043 1.475 -26.356 1.00 94.12 177 ASN A CA 1
ATOM 1439 C C . ASN A 1 177 ? 1.785 0.675 -25.270 1.00 94.12 177 ASN A C 1
ATOM 1441 O O . ASN A 1 177 ? 2.600 -0.200 -25.598 1.00 94.12 177 ASN A O 1
ATOM 1445 N N . GLY A 1 178 ? 1.529 0.970 -23.994 1.00 94.19 178 GLY A N 1
ATOM 1446 C CA . GLY A 1 178 ? 2.193 0.367 -22.850 1.00 94.19 178 GLY A CA 1
ATOM 1447 C C . GLY A 1 178 ? 3.661 0.768 -22.729 1.00 94.19 178 GLY A C 1
ATOM 1448 O O . GLY A 1 178 ? 4.468 -0.061 -22.309 1.00 94.19 178 GLY A O 1
ATOM 1449 N N . LEU A 1 179 ? 4.045 1.971 -23.164 1.00 97.00 179 LEU A N 1
ATOM 1450 C CA . LEU A 1 179 ? 5.377 2.539 -22.954 1.00 97.00 179 LEU A CA 1
ATOM 1451 C C . LEU A 1 179 ? 5.349 3.549 -21.810 1.00 97.00 179 LEU A C 1
ATOM 1453 O O . LEU A 1 179 ? 4.506 4.436 -21.768 1.00 97.00 179 LEU A O 1
ATOM 1457 N N . VAL A 1 180 ? 6.317 3.422 -20.911 1.00 97.12 180 VAL A N 1
ATOM 1458 C CA . VAL A 1 180 ? 6.581 4.352 -19.817 1.00 97.12 180 VAL A CA 1
ATOM 1459 C C . VAL A 1 180 ? 7.867 5.099 -20.146 1.00 97.12 180 VAL A C 1
ATOM 1461 O O . VAL A 1 180 ? 8.890 4.471 -20.435 1.00 97.12 180 VAL A O 1
ATOM 146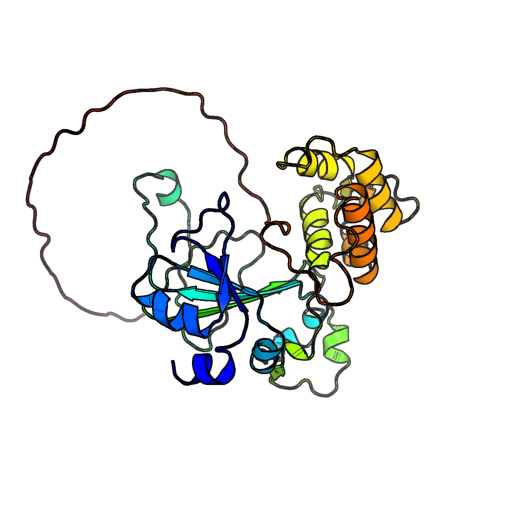4 N N . TYR A 1 181 ? 7.825 6.428 -20.083 1.00 97.12 181 TYR A N 1
ATOM 1465 C CA . TYR A 1 181 ? 8.968 7.296 -20.360 1.00 97.12 181 TYR A CA 1
ATOM 1466 C C . TYR A 1 181 ? 9.472 7.935 -19.068 1.00 97.12 181 TYR A C 1
ATOM 1468 O O . TYR A 1 181 ? 8.698 8.523 -18.313 1.00 97.12 181 TYR A O 1
ATOM 1476 N N . ALA A 1 182 ? 10.785 7.890 -18.849 1.00 95.94 182 ALA A N 1
ATOM 1477 C CA . ALA A 1 182 ? 11.427 8.526 -17.700 1.00 95.94 182 ALA A CA 1
ATOM 1478 C C . ALA A 1 182 ? 11.131 10.035 -17.622 1.00 95.94 182 ALA A C 1
ATOM 1480 O O . ALA A 1 182 ? 11.058 10.575 -16.526 1.00 95.94 182 ALA A O 1
ATOM 1481 N N . SER A 1 183 ? 10.916 10.706 -18.760 1.00 96.19 183 SER A N 1
ATOM 1482 C CA . SER A 1 183 ? 10.539 12.125 -18.810 1.00 96.19 183 SER A CA 1
ATOM 1483 C C . SER A 1 183 ? 9.162 12.415 -18.224 1.00 96.19 183 SER A C 1
ATOM 1485 O O . SER A 1 183 ? 9.004 13.413 -17.532 1.00 96.19 183 SER A O 1
ATOM 1487 N N . GLU A 1 184 ? 8.180 11.547 -18.468 1.00 95.19 184 GLU A N 1
ATOM 1488 C CA . GLU A 1 184 ? 6.824 11.715 -17.928 1.00 95.19 184 GLU A CA 1
ATOM 1489 C C . GLU A 1 184 ? 6.806 11.435 -16.424 1.00 95.19 184 GLU A C 1
ATOM 1491 O O . GLU A 1 184 ? 6.206 12.177 -15.652 1.00 95.19 184 GLU A O 1
ATOM 1496 N N . VAL A 1 185 ? 7.544 10.405 -15.994 1.00 93.56 185 VAL A N 1
ATOM 1497 C CA . VAL A 1 185 ? 7.727 10.100 -14.569 1.00 93.56 185 VAL A CA 1
ATOM 1498 C C . VAL A 1 185 ? 8.460 11.240 -13.861 1.00 93.56 185 VAL A C 1
ATOM 1500 O O . VAL A 1 185 ? 8.052 11.652 -12.781 1.00 93.56 185 VAL A O 1
ATOM 1503 N N . HIS A 1 186 ? 9.517 11.784 -14.469 1.00 94.31 186 HIS A N 1
ATOM 1504 C CA . HIS A 1 186 ? 10.238 12.950 -13.952 1.00 94.31 186 HIS A CA 1
ATOM 1505 C C . HIS A 1 186 ? 9.316 14.155 -13.795 1.00 94.31 186 HIS A C 1
ATOM 1507 O O . HIS A 1 186 ? 9.270 14.725 -12.711 1.00 94.31 186 HIS A O 1
ATOM 1513 N N . LEU A 1 187 ? 8.538 14.490 -14.827 1.00 92.81 187 LEU A N 1
ATOM 1514 C CA . LEU A 1 187 ? 7.592 15.599 -14.777 1.00 92.81 187 LEU A CA 1
ATOM 1515 C C . LEU A 1 187 ? 6.591 15.435 -13.625 1.00 92.81 187 LEU A C 1
ATOM 1517 O O . LEU A 1 187 ? 6.379 16.375 -12.864 1.00 92.81 187 LEU A O 1
ATOM 1521 N N . ALA A 1 188 ? 6.022 14.237 -13.471 1.00 88.75 188 ALA A N 1
ATOM 1522 C CA . ALA A 1 188 ? 5.070 13.939 -12.406 1.00 88.75 188 ALA A CA 1
ATOM 1523 C C . ALA A 1 188 ? 5.701 14.018 -11.007 1.00 88.75 188 ALA A C 1
ATOM 1525 O O . ALA A 1 188 ? 5.072 14.512 -10.073 1.00 88.75 188 ALA A O 1
ATOM 1526 N N . LEU A 1 189 ? 6.943 13.552 -10.852 1.00 87.50 189 LEU A N 1
ATOM 1527 C CA . LEU A 1 189 ? 7.664 13.630 -9.583 1.00 87.50 189 LEU A CA 1
ATOM 1528 C C . LEU A 1 189 ? 8.075 15.065 -9.249 1.00 87.50 189 LEU A C 1
ATOM 1530 O O . LEU A 1 189 ? 7.891 15.475 -8.113 1.00 87.50 189 LEU A O 1
ATOM 1534 N N . SER A 1 190 ? 8.559 15.847 -10.215 1.00 87.88 190 SER A N 1
ATOM 1535 C CA . SER A 1 190 ? 8.991 17.236 -9.997 1.00 87.88 190 SER A CA 1
ATOM 1536 C C . SER A 1 190 ? 7.857 18.198 -9.645 1.00 87.88 190 SER A C 1
ATOM 1538 O O . SER A 1 190 ? 8.120 19.295 -9.162 1.00 87.88 190 SER A O 1
ATOM 1540 N N . MET A 1 191 ? 6.602 17.809 -9.877 1.00 85.81 191 MET A N 1
ATOM 1541 C CA . MET A 1 191 ? 5.431 18.558 -9.410 1.00 85.81 191 MET A CA 1
ATOM 1542 C C . MET A 1 191 ? 5.084 18.277 -7.943 1.00 85.81 191 MET A C 1
ATOM 1544 O O . MET A 1 191 ? 4.231 18.963 -7.382 1.00 85.81 191 MET A O 1
ATOM 1548 N N . ARG A 1 192 ? 5.713 17.279 -7.311 1.00 80.06 192 ARG A N 1
ATOM 1549 C CA . ARG A 1 192 ? 5.502 16.980 -5.894 1.00 80.06 192 ARG A CA 1
ATOM 1550 C C . ARG A 1 192 ? 6.337 17.914 -5.025 1.00 80.06 192 ARG A C 1
ATOM 1552 O O . ARG A 1 192 ? 7.488 18.211 -5.338 1.00 80.06 192 ARG A O 1
ATOM 1559 N N . GLN A 1 193 ? 5.749 18.323 -3.906 1.00 73.88 193 GLN A N 1
ATOM 1560 C CA . GLN A 1 193 ? 6.433 19.115 -2.891 1.00 73.88 193 GLN A CA 1
ATOM 1561 C C . GLN A 1 193 ? 7.705 18.395 -2.416 1.00 73.88 193 GLN A C 1
ATOM 1563 O O . GLN A 1 193 ? 7.647 17.222 -2.051 1.00 73.88 193 GLN A O 1
ATOM 1568 N N . GLY A 1 194 ? 8.839 19.098 -2.414 1.00 77.00 194 GLY A N 1
ATOM 1569 C CA . GLY A 1 194 ? 10.140 18.564 -1.993 1.00 77.00 194 GLY A CA 1
ATOM 1570 C C . GLY A 1 194 ? 10.928 17.839 -3.090 1.00 77.00 194 GLY A C 1
ATOM 1571 O O . GLY A 1 194 ? 12.033 17.371 -2.829 1.00 77.00 194 GLY A O 1
ATOM 1572 N N . MET A 1 195 ? 10.391 17.754 -4.311 1.00 82.12 195 MET A N 1
ATOM 1573 C CA . MET A 1 195 ? 11.022 17.096 -5.463 1.00 82.12 195 MET A CA 1
ATOM 1574 C C . MET A 1 195 ? 11.305 18.068 -6.620 1.00 82.12 195 MET A C 1
ATOM 1576 O O . MET A 1 195 ? 11.626 17.640 -7.732 1.00 82.12 195 MET A O 1
ATOM 1580 N N . GLU A 1 196 ? 11.193 19.375 -6.389 1.00 86.75 196 GLU A N 1
ATOM 1581 C CA . GLU A 1 196 ? 11.256 20.410 -7.427 1.00 86.75 196 GLU A CA 1
ATOM 1582 C C . GLU A 1 196 ? 12.611 20.423 -8.153 1.00 86.75 196 GLU A C 1
ATOM 1584 O O . GLU A 1 196 ? 12.677 20.674 -9.357 1.00 86.75 196 GLU A O 1
ATOM 1589 N N . ASP A 1 197 ? 13.685 20.085 -7.435 1.00 86.56 197 ASP A N 1
ATOM 1590 C CA . ASP A 1 197 ? 15.057 20.046 -7.949 1.00 86.56 197 ASP A CA 1
ATOM 1591 C C . ASP A 1 197 ? 15.462 18.672 -8.522 1.00 86.56 197 ASP A C 1
ATOM 1593 O O . ASP A 1 197 ? 16.620 18.475 -8.920 1.00 86.56 197 ASP A O 1
ATOM 1597 N N . LEU A 1 198 ? 14.533 17.708 -8.600 1.00 88.19 198 LEU A N 1
ATOM 1598 C CA . LEU A 1 198 ? 14.801 16.388 -9.167 1.00 88.19 198 LEU A CA 1
ATOM 1599 C C . LEU A 1 198 ? 15.274 16.520 -10.621 1.00 88.19 198 LEU A C 1
ATOM 1601 O O . LEU A 1 198 ? 14.599 17.104 -11.467 1.00 88.19 198 LEU A O 1
ATOM 1605 N N . GLN A 1 199 ? 16.432 15.938 -10.928 1.00 91.25 199 GLN A N 1
ATOM 1606 C CA . GLN A 1 199 ? 16.993 15.948 -12.278 1.00 91.25 199 GLN A CA 1
ATOM 1607 C C . GLN A 1 199 ? 16.459 14.771 -13.101 1.00 91.25 199 GLN A C 1
ATOM 1609 O O . GLN A 1 199 ? 16.386 13.641 -12.610 1.00 91.25 199 GLN A O 1
ATOM 1614 N N . LEU A 1 200 ? 16.155 15.008 -14.380 1.00 93.56 200 LEU A N 1
ATOM 1615 C CA . LEU A 1 200 ? 15.692 13.963 -15.301 1.00 93.56 200 LEU A CA 1
ATOM 1616 C C . LEU A 1 200 ? 16.699 12.808 -15.398 1.00 93.56 200 LEU A C 1
ATOM 1618 O O . LEU A 1 200 ? 16.315 11.640 -15.451 1.00 93.56 200 LEU A O 1
ATOM 1622 N N . GLU A 1 201 ? 17.994 13.118 -15.381 1.00 92.50 201 GLU A N 1
ATOM 1623 C CA . GLU A 1 201 ? 19.069 12.132 -15.436 1.00 92.50 201 GLU A CA 1
ATOM 1624 C C . GLU A 1 201 ? 18.998 11.125 -14.281 1.00 92.50 201 GLU A C 1
ATOM 1626 O O . GLU A 1 201 ? 19.323 9.958 -14.493 1.00 92.50 201 GLU A O 1
ATOM 1631 N N . ALA A 1 202 ? 18.536 11.535 -13.094 1.00 90.31 202 ALA A N 1
ATOM 1632 C CA . ALA A 1 202 ? 18.352 10.629 -11.962 1.00 90.31 202 ALA A CA 1
ATOM 1633 C C . ALA A 1 202 ? 17.242 9.604 -12.249 1.00 90.31 202 ALA A C 1
ATOM 1635 O O . ALA A 1 202 ? 17.424 8.409 -12.028 1.00 90.31 202 ALA A O 1
ATOM 1636 N N . VAL A 1 203 ? 16.125 10.039 -12.840 1.00 92.12 203 VAL A N 1
ATOM 1637 C CA . VAL A 1 203 ? 15.023 9.139 -13.226 1.00 92.12 203 VAL A CA 1
ATOM 1638 C C . VAL A 1 203 ? 15.439 8.214 -14.372 1.00 92.12 203 VAL A C 1
ATOM 1640 O O . VAL A 1 203 ? 15.132 7.023 -14.358 1.00 92.12 203 VAL A O 1
ATOM 1643 N N . VAL A 1 204 ? 16.211 8.711 -15.342 1.00 94.19 204 VAL A N 1
ATOM 1644 C CA . VAL A 1 204 ? 16.780 7.869 -16.408 1.00 94.19 204 VAL A CA 1
ATOM 1645 C C . VAL A 1 204 ? 17.710 6.797 -15.828 1.00 94.19 204 VAL A C 1
ATOM 1647 O O . VAL A 1 204 ? 17.668 5.654 -16.278 1.00 94.19 204 VAL A O 1
ATOM 1650 N N . GLN A 1 205 ? 18.509 7.119 -14.807 1.00 90.88 205 GLN A N 1
ATOM 1651 C CA . GLN A 1 205 ? 19.372 6.140 -14.135 1.00 90.88 205 GLN A CA 1
ATOM 1652 C C . GLN A 1 205 ? 18.577 5.043 -13.414 1.00 90.88 205 GLN A C 1
ATOM 1654 O O . GLN A 1 205 ? 18.999 3.889 -13.445 1.00 90.88 205 GLN A O 1
ATOM 1659 N N . ILE A 1 206 ? 17.413 5.361 -12.837 1.00 90.94 206 ILE A N 1
ATOM 1660 C CA . ILE A 1 206 ? 16.486 4.352 -12.289 1.00 90.94 206 ILE A CA 1
ATOM 1661 C C . ILE A 1 206 ? 16.011 3.411 -13.400 1.00 90.94 206 ILE A C 1
ATOM 1663 O O . ILE A 1 206 ? 16.015 2.196 -13.242 1.00 90.94 206 ILE A O 1
ATOM 1667 N N . PHE A 1 207 ? 15.623 3.951 -14.554 1.00 94.62 207 PHE A N 1
ATOM 1668 C CA . PHE A 1 207 ? 15.170 3.128 -15.676 1.00 94.62 207 PHE A CA 1
ATOM 1669 C C . PHE A 1 207 ? 16.291 2.210 -16.185 1.00 94.62 207 PHE A C 1
ATOM 1671 O O . PHE A 1 207 ? 16.056 1.033 -16.457 1.00 94.62 207 PHE A O 1
ATOM 1678 N N . GLU A 1 208 ? 17.520 2.721 -16.268 1.00 92.75 208 GLU A N 1
ATOM 1679 C CA . GLU A 1 208 ? 18.704 1.944 -16.646 1.00 92.75 208 GLU A CA 1
ATOM 1680 C C . GLU A 1 208 ? 19.081 0.880 -15.602 1.00 92.75 208 GLU A C 1
ATOM 1682 O O . GLU A 1 208 ? 19.545 -0.198 -15.978 1.00 92.75 208 GLU A O 1
ATOM 1687 N N . SER A 1 209 ? 18.855 1.136 -14.307 1.00 91.31 209 SER A N 1
ATOM 1688 C CA . SER A 1 209 ? 19.085 0.145 -13.247 1.00 91.31 209 SER A CA 1
ATOM 1689 C C . SER A 1 209 ? 18.039 -0.972 -13.266 1.00 91.31 209 SER A C 1
ATOM 1691 O O . SER A 1 209 ? 18.384 -2.135 -13.052 1.00 91.31 209 SER A O 1
ATOM 1693 N N . LEU A 1 210 ? 16.788 -0.646 -13.606 1.00 92.56 210 LEU A N 1
ATOM 1694 C CA . LEU A 1 210 ? 15.716 -1.620 -13.817 1.00 92.56 210 LEU A CA 1
ATOM 1695 C C . LEU A 1 210 ? 15.953 -2.458 -15.079 1.00 92.56 210 LEU A C 1
ATOM 1697 O O . LEU A 1 210 ? 15.772 -3.676 -15.065 1.00 92.56 210 LEU A O 1
ATOM 1701 N N . LYS A 1 211 ? 16.368 -1.823 -16.178 1.00 94.38 211 LYS A N 1
ATOM 1702 C CA . LYS A 1 211 ? 16.668 -2.499 -17.441 1.00 94.38 211 LYS A CA 1
ATOM 1703 C C . LYS A 1 211 ? 17.793 -1.776 -18.194 1.00 94.38 211 LYS A C 1
ATOM 1705 O O . LYS A 1 211 ? 17.544 -0.743 -18.820 1.00 94.38 211 LYS A O 1
ATOM 1710 N N . PRO A 1 212 ? 19.000 -2.361 -18.246 1.00 94.62 212 PRO A N 1
ATOM 1711 C CA . PRO A 1 212 ? 20.118 -1.759 -18.960 1.00 94.62 212 PRO A CA 1
ATOM 1712 C C . PRO A 1 212 ? 19.855 -1.587 -20.462 1.00 94.62 212 PRO A C 1
ATOM 1714 O O . PRO A 1 212 ? 19.382 -2.503 -21.141 1.00 94.62 212 PRO A O 1
ATOM 1717 N N . GLY A 1 213 ? 20.222 -0.424 -20.996 1.00 94.50 213 GLY A N 1
ATOM 1718 C CA . GLY A 1 213 ? 20.080 -0.055 -22.403 1.00 94.50 213 GLY A CA 1
ATOM 1719 C C . GLY A 1 213 ? 18.661 0.340 -22.809 1.00 94.50 213 GLY A C 1
ATOM 1720 O O . GLY A 1 213 ? 18.362 0.353 -24.004 1.00 94.50 213 GLY A O 1
ATOM 1721 N N . CYS A 1 214 ? 17.781 0.627 -21.848 1.00 95.12 214 CYS A N 1
ATOM 1722 C CA . CYS A 1 214 ? 16.397 1.009 -22.114 1.00 95.12 214 CYS A CA 1
ATOM 1723 C C . CYS A 1 214 ? 16.246 2.465 -22.588 1.00 95.12 214 CYS A C 1
ATOM 1725 O O . CYS A 1 214 ? 15.204 2.821 -23.132 1.00 95.12 214 CYS A O 1
ATOM 1727 N N . GLN A 1 215 ? 17.280 3.297 -22.425 1.00 93.69 215 GLN A N 1
ATOM 1728 C CA . GLN A 1 215 ? 17.312 4.700 -22.845 1.00 93.69 215 GLN A CA 1
ATOM 1729 C C . GLN A 1 215 ? 16.145 5.514 -22.264 1.00 93.69 215 GLN A C 1
ATOM 1731 O O . GLN A 1 215 ? 15.554 6.352 -22.947 1.00 93.69 215 GLN A O 1
ATOM 1736 N N . GLY A 1 216 ? 15.797 5.241 -21.002 1.00 95.00 216 GLY A N 1
ATOM 1737 C CA . GLY A 1 216 ? 14.694 5.900 -20.301 1.00 95.00 216 G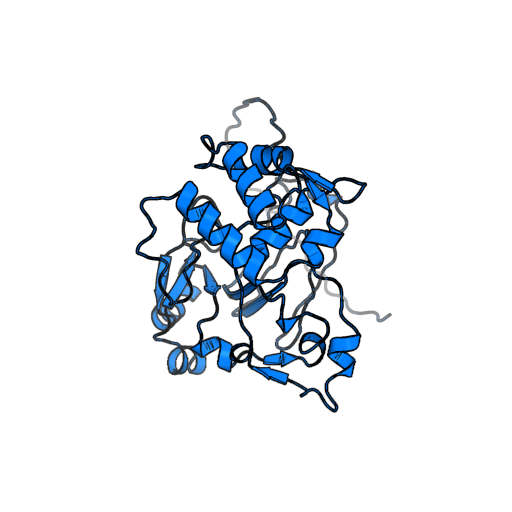LY A CA 1
ATOM 1738 C C . GLY A 1 216 ? 13.299 5.466 -20.762 1.00 95.00 216 GLY A C 1
ATOM 1739 O O . GLY A 1 216 ? 12.343 6.206 -20.544 1.00 95.00 216 GLY A O 1
ATOM 1740 N N . GLN A 1 217 ? 13.166 4.305 -21.413 1.00 96.62 217 GLN A N 1
ATOM 1741 C CA . GLN A 1 217 ? 11.887 3.782 -21.904 1.00 96.62 217 GLN A CA 1
ATOM 1742 C C . GLN A 1 217 ? 11.684 2.325 -21.491 1.00 96.62 217 GLN A C 1
ATOM 1744 O O . GLN A 1 217 ? 12.471 1.452 -21.854 1.00 96.62 217 GLN A O 1
ATOM 1749 N N . LEU A 1 218 ? 10.594 2.037 -20.786 1.00 97.06 218 LEU A N 1
ATOM 1750 C CA . LEU A 1 218 ? 10.224 0.679 -20.382 1.00 97.06 218 LEU A CA 1
ATOM 1751 C C . LEU A 1 218 ? 8.852 0.320 -20.935 1.00 97.06 218 LEU A C 1
ATOM 1753 O O . LEU A 1 218 ? 7.955 1.157 -20.971 1.00 97.06 218 LEU A O 1
ATOM 1757 N N . ARG A 1 219 ? 8.656 -0.937 -21.340 1.00 95.88 219 ARG A N 1
ATOM 1758 C CA . ARG A 1 219 ? 7.303 -1.438 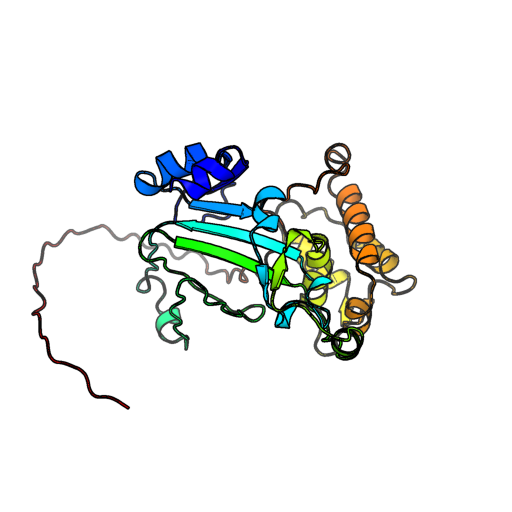-21.625 1.00 95.88 219 ARG A CA 1
ATOM 1759 C C . ARG A 1 219 ? 6.625 -1.908 -20.344 1.00 95.88 219 ARG A C 1
ATOM 1761 O O . ARG A 1 219 ? 7.271 -2.545 -19.518 1.00 95.88 219 ARG A O 1
ATOM 1768 N N . SER A 1 220 ? 5.311 -1.739 -20.223 1.00 93.25 220 SER A N 1
ATOM 1769 C CA . SER A 1 220 ? 4.530 -2.273 -19.096 1.00 93.25 220 SER A CA 1
ATOM 1770 C C . SER A 1 220 ? 4.729 -3.780 -18.926 1.00 93.25 220 SER A C 1
ATOM 1772 O O . SER A 1 220 ? 4.885 -4.262 -17.810 1.00 93.25 220 SER A O 1
ATOM 1774 N N . SER A 1 221 ? 4.818 -4.531 -20.030 1.00 91.69 221 SER A N 1
ATOM 1775 C CA . SER A 1 221 ? 5.122 -5.969 -19.995 1.00 91.69 221 SER A CA 1
ATOM 1776 C C . SER A 1 221 ? 6.491 -6.274 -19.385 1.00 91.69 221 SER A C 1
ATOM 1778 O O . SER A 1 221 ? 6.655 -7.291 -18.723 1.00 91.69 221 SER A O 1
ATOM 1780 N N . GLU A 1 222 ? 7.474 -5.399 -19.611 1.00 93.38 222 GLU A N 1
ATOM 1781 C CA . GLU A 1 222 ? 8.809 -5.531 -19.032 1.00 93.38 222 GLU A CA 1
ATOM 1782 C C . GLU A 1 222 ? 8.745 -5.231 -17.539 1.00 93.38 222 GLU A C 1
ATOM 1784 O O . GLU A 1 222 ? 9.188 -6.062 -16.755 1.00 93.38 222 GLU A O 1
ATOM 1789 N N . ILE A 1 223 ? 8.090 -4.133 -17.148 1.00 92.88 223 ILE A N 1
ATOM 1790 C CA . ILE A 1 223 ? 7.878 -3.750 -15.743 1.00 92.88 223 ILE A CA 1
ATOM 1791 C C . ILE A 1 223 ? 7.176 -4.871 -14.961 1.00 92.88 223 ILE A C 1
ATOM 1793 O O . ILE A 1 223 ? 7.605 -5.211 -13.863 1.00 92.88 223 ILE A O 1
ATOM 1797 N N . HIS A 1 224 ? 6.144 -5.504 -15.527 1.00 89.25 224 HIS A N 1
ATOM 1798 C CA . HIS A 1 224 ? 5.473 -6.641 -14.888 1.00 89.25 224 HIS A CA 1
ATOM 1799 C C . HIS A 1 224 ? 6.381 -7.859 -14.693 1.00 89.25 224 HIS A C 1
ATOM 1801 O O . HIS A 1 224 ? 6.196 -8.588 -13.723 1.00 89.25 224 HIS A O 1
ATOM 1807 N N . SER A 1 225 ? 7.331 -8.081 -15.606 1.00 88.69 225 SER A N 1
ATOM 1808 C CA . SER A 1 225 ? 8.250 -9.226 -15.576 1.00 88.69 225 SER A CA 1
ATOM 1809 C C . SER A 1 225 ? 9.510 -9.001 -14.738 1.00 88.69 225 SER A C 1
ATOM 1811 O O . SER A 1 225 ? 10.266 -9.948 -14.514 1.00 88.69 225 SER A O 1
ATOM 1813 N N . LEU A 1 226 ? 9.771 -7.762 -14.307 1.00 89.81 226 LEU A N 1
ATOM 1814 C CA . LEU A 1 226 ? 10.947 -7.453 -13.506 1.00 89.81 226 LEU A CA 1
ATOM 1815 C C . LEU A 1 226 ? 10.844 -8.118 -12.122 1.00 89.81 226 LEU A C 1
ATOM 1817 O O . LEU A 1 226 ? 9.783 -8.063 -11.494 1.00 89.81 226 LEU A O 1
ATOM 1821 N N . PRO A 1 227 ? 11.939 -8.720 -11.623 1.00 88.50 227 PRO A N 1
ATOM 1822 C CA . PRO A 1 227 ? 11.991 -9.245 -10.266 1.00 88.50 227 PRO A CA 1
ATOM 1823 C C . PRO A 1 227 ? 11.705 -8.161 -9.224 1.00 88.50 227 PRO A C 1
ATOM 1825 O O . PRO A 1 227 ? 12.122 -7.015 -9.385 1.00 88.50 227 PRO A O 1
ATOM 1828 N N . VAL A 1 228 ? 11.078 -8.551 -8.111 1.00 85.44 228 VAL A N 1
ATOM 1829 C CA . VAL A 1 228 ? 10.830 -7.672 -6.953 1.00 85.44 228 VAL A CA 1
ATOM 1830 C C . VAL A 1 228 ? 12.114 -6.957 -6.511 1.00 85.44 228 VAL A C 1
ATOM 1832 O O . VAL A 1 228 ? 12.118 -5.742 -6.326 1.00 85.44 228 VAL A O 1
ATOM 1835 N N . GLU A 1 229 ? 13.236 -7.679 -6.473 1.00 87.81 229 GLU A N 1
ATOM 1836 C CA . GLU A 1 229 ? 14.531 -7.132 -6.048 1.00 87.81 229 GLU A CA 1
ATOM 1837 C C . GLU A 1 229 ? 15.078 -6.029 -6.950 1.00 87.81 229 GLU A C 1
ATOM 1839 O O . GLU A 1 229 ? 15.847 -5.177 -6.500 1.00 87.81 229 GLU A O 1
ATOM 1844 N N . SER A 1 230 ? 14.668 -6.003 -8.220 1.00 89.50 230 SER A N 1
ATOM 1845 C CA . SER A 1 230 ? 15.010 -4.898 -9.111 1.00 89.50 230 SER A CA 1
ATOM 1846 C C . SER A 1 230 ? 14.372 -3.599 -8.624 1.00 89.50 230 SER A C 1
ATOM 1848 O O . SER A 1 230 ? 15.038 -2.567 -8.636 1.00 89.50 230 SER A O 1
ATOM 1850 N N . PHE A 1 231 ? 13.131 -3.645 -8.131 1.00 88.75 231 PHE A N 1
ATOM 1851 C CA . PHE A 1 231 ? 12.447 -2.473 -7.580 1.00 88.75 231 PHE A CA 1
ATOM 1852 C C . PHE A 1 231 ? 13.017 -2.061 -6.227 1.00 88.75 231 PHE A C 1
ATOM 1854 O O . PHE A 1 231 ? 13.263 -0.877 -6.030 1.00 88.75 231 PHE A O 1
ATOM 1861 N N . VAL A 1 232 ? 13.324 -3.019 -5.348 1.00 86.75 232 VAL A N 1
ATOM 1862 C CA . VAL A 1 232 ? 13.983 -2.740 -4.061 1.00 86.75 232 VAL A CA 1
ATOM 1863 C C . VAL A 1 232 ? 15.327 -2.038 -4.281 1.00 86.75 232 VAL A C 1
ATOM 1865 O O . VAL A 1 232 ? 15.602 -0.991 -3.694 1.00 86.75 232 VAL A O 1
ATOM 1868 N N . SER A 1 233 ? 16.163 -2.568 -5.181 1.00 87.44 233 SER A N 1
ATOM 1869 C CA . SER A 1 233 ? 17.465 -1.972 -5.499 1.00 87.44 233 SER A CA 1
ATOM 1870 C C . SER A 1 233 ? 17.335 -0.598 -6.158 1.00 87.44 233 SER A C 1
ATOM 1872 O O . SER A 1 233 ? 18.099 0.310 -5.829 1.00 87.44 233 SER A O 1
ATOM 1874 N N . ALA A 1 234 ? 16.408 -0.447 -7.106 1.00 86.81 234 ALA A N 1
ATOM 1875 C CA . ALA A 1 234 ? 16.186 0.813 -7.804 1.00 86.81 234 ALA A CA 1
ATOM 1876 C C . ALA A 1 234 ? 15.679 1.898 -6.848 1.00 86.81 234 ALA A C 1
ATOM 1878 O O . ALA A 1 234 ? 16.150 3.032 -6.899 1.00 86.81 234 ALA A O 1
ATOM 1879 N N . PHE A 1 235 ? 14.777 1.528 -5.940 1.00 83.50 235 PHE A N 1
ATOM 1880 C CA . PHE A 1 235 ? 14.224 2.420 -4.936 1.00 83.50 235 PHE A CA 1
ATOM 1881 C C . PHE A 1 235 ? 15.289 2.913 -3.950 1.00 83.50 235 PHE A C 1
ATOM 1883 O O . PHE A 1 235 ? 15.444 4.119 -3.777 1.00 83.50 235 PHE A O 1
ATOM 1890 N N . ARG A 1 236 ? 16.102 2.009 -3.385 1.00 83.69 236 ARG A N 1
ATOM 1891 C CA . ARG A 1 236 ? 17.220 2.395 -2.502 1.00 83.69 236 ARG A CA 1
ATOM 1892 C C . ARG A 1 236 ? 18.191 3.355 -3.187 1.00 83.69 236 ARG A C 1
ATOM 1894 O O . ARG A 1 236 ? 18.568 4.363 -2.604 1.00 83.69 236 ARG A O 1
ATOM 1901 N N . SER A 1 237 ? 18.547 3.071 -4.442 1.00 81.69 237 SER A N 1
ATOM 1902 C CA . SER A 1 237 ? 19.427 3.939 -5.234 1.00 81.69 237 SER A CA 1
ATOM 1903 C C . SER A 1 237 ? 18.808 5.308 -5.531 1.00 81.69 237 SER A C 1
ATOM 1905 O O . SER A 1 237 ? 19.531 6.295 -5.673 1.00 81.69 237 SER A O 1
ATOM 1907 N N . PHE A 1 238 ? 17.487 5.373 -5.689 1.00 81.06 238 PHE A N 1
ATOM 1908 C CA . PHE A 1 238 ? 16.780 6.631 -5.888 1.00 81.06 238 PHE A CA 1
ATOM 1909 C C . PHE A 1 238 ? 16.780 7.464 -4.609 1.00 81.06 238 PHE A C 1
ATOM 1911 O O . PHE A 1 238 ? 17.188 8.623 -4.642 1.00 81.06 238 PHE A O 1
ATOM 1918 N N . MET A 1 239 ? 16.414 6.858 -3.478 1.00 75.62 239 MET A N 1
ATOM 1919 C CA . MET A 1 239 ? 16.379 7.538 -2.184 1.00 75.62 239 MET A CA 1
ATOM 1920 C C . MET A 1 239 ? 17.748 8.084 -1.784 1.00 75.62 239 MET A C 1
ATOM 1922 O O . MET A 1 239 ? 17.837 9.253 -1.427 1.00 75.62 239 MET A O 1
ATOM 1926 N N . SER A 1 240 ? 18.831 7.322 -1.971 1.00 76.69 240 SER A N 1
ATOM 1927 C CA . SER A 1 240 ? 20.193 7.819 -1.708 1.00 76.69 240 SER A CA 1
ATOM 1928 C C . SER A 1 240 ? 20.582 9.020 -2.583 1.00 76.69 240 SER A C 1
ATOM 1930 O O . SER A 1 240 ? 21.472 9.791 -2.237 1.00 76.69 240 SER A O 1
ATOM 1932 N N . THR A 1 241 ? 19.942 9.180 -3.745 1.00 72.50 241 THR A N 1
ATOM 1933 C CA . THR A 1 241 ? 20.196 10.299 -4.663 1.00 72.50 241 THR A CA 1
ATOM 1934 C C . THR A 1 241 ? 19.426 11.556 -4.259 1.00 72.50 241 THR A C 1
ATOM 1936 O O . THR A 1 241 ? 19.937 12.661 -4.431 1.00 72.50 241 THR A O 1
ATOM 1939 N N . VAL A 1 242 ? 18.202 11.399 -3.749 1.00 69.62 242 VAL A N 1
ATOM 1940 C CA . VAL A 1 242 ? 17.294 12.515 -3.436 1.00 69.62 242 VAL A CA 1
ATOM 1941 C C . VAL A 1 242 ? 17.427 12.970 -1.978 1.00 69.62 242 VAL A C 1
ATOM 1943 O O . VAL A 1 242 ? 17.388 14.167 -1.711 1.00 69.62 242 VAL A O 1
ATOM 1946 N N . HIS A 1 243 ? 17.673 12.039 -1.054 1.00 69.19 243 HIS A N 1
ATOM 1947 C CA . HIS A 1 243 ? 17.813 12.281 0.385 1.00 69.19 243 HIS A CA 1
ATOM 1948 C C . HIS A 1 243 ? 19.140 11.705 0.916 1.00 69.19 243 HIS A C 1
ATOM 1950 O O . HIS A 1 243 ? 19.150 10.747 1.688 1.00 69.19 243 HIS A O 1
ATOM 1956 N N . PRO A 1 244 ? 20.296 12.275 0.521 1.00 59.88 244 PRO A N 1
ATOM 1957 C CA . PRO A 1 244 ? 21.611 11.752 0.903 1.00 59.88 244 PRO A CA 1
ATOM 1958 C C . PRO A 1 244 ? 21.927 11.882 2.404 1.00 59.88 244 PRO A C 1
ATOM 1960 O O . PRO A 1 244 ? 22.895 11.292 2.872 1.00 59.88 244 PRO A O 1
ATOM 1963 N N . GLU A 1 245 ? 21.153 12.667 3.160 1.00 52.84 245 GLU A N 1
ATOM 1964 C CA . GLU A 1 245 ? 21.358 12.884 4.602 1.00 52.84 245 GLU A CA 1
ATOM 1965 C C . GLU A 1 245 ? 20.658 11.833 5.488 1.00 52.84 245 GLU A C 1
ATOM 1967 O O . GLU A 1 245 ? 20.909 11.805 6.690 1.00 52.84 245 GLU A O 1
ATOM 1972 N N . GLU A 1 246 ? 19.834 10.947 4.915 1.00 52.25 246 GLU A N 1
ATOM 1973 C CA . GLU A 1 246 ? 19.010 9.979 5.661 1.00 52.25 246 GLU A CA 1
ATOM 1974 C C . GLU A 1 246 ? 19.529 8.527 5.585 1.00 52.25 246 GLU A C 1
AT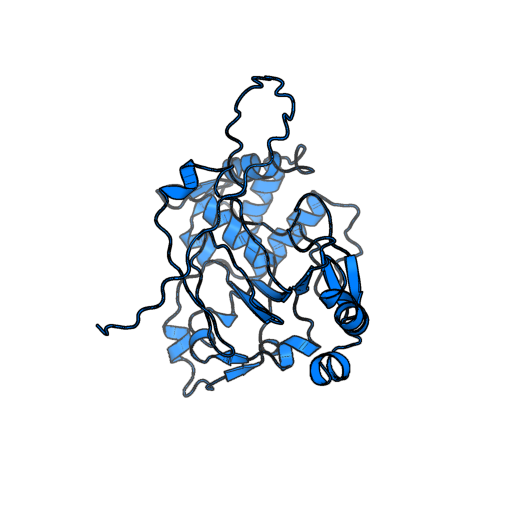OM 1976 O O . GLU A 1 246 ? 18.891 7.634 6.126 1.00 52.25 246 GLU A O 1
ATOM 1981 N N . GLU A 1 247 ? 20.688 8.255 4.962 1.00 44.50 247 GLU A N 1
ATOM 1982 C CA . GLU A 1 247 ? 21.212 6.890 4.708 1.00 44.50 247 GLU A CA 1
ATOM 1983 C C . GLU A 1 247 ? 21.349 5.981 5.957 1.00 44.50 247 GLU A C 1
ATOM 1985 O O . GLU A 1 247 ? 21.310 4.758 5.814 1.00 44.50 247 GLU A O 1
ATOM 1990 N N . ASP A 1 248 ? 21.474 6.540 7.166 1.00 37.19 248 ASP A N 1
ATOM 1991 C CA . ASP A 1 248 ? 21.766 5.793 8.403 1.00 37.19 248 ASP A CA 1
ATOM 1992 C C . ASP A 1 248 ? 20.525 5.199 9.120 1.00 37.19 248 ASP A C 1
ATOM 1994 O O . ASP A 1 248 ? 20.693 4.366 10.014 1.00 37.19 248 ASP A O 1
ATOM 1998 N N . GLU A 1 249 ? 19.292 5.567 8.744 1.00 34.78 249 GLU A N 1
ATOM 1999 C CA . GLU A 1 249 ? 18.052 5.066 9.387 1.00 34.78 249 GLU A CA 1
ATOM 2000 C C . GLU A 1 249 ? 17.421 3.848 8.679 1.00 34.78 249 GLU A C 1
ATOM 2002 O O . GLU A 1 249 ? 16.534 3.197 9.224 1.00 34.78 249 GLU A O 1
ATOM 2007 N N . TRP A 1 250 ? 17.920 3.462 7.500 1.00 39.81 250 TRP A N 1
ATOM 2008 C CA . TRP A 1 250 ? 17.297 2.445 6.630 1.00 39.81 250 TRP A CA 1
ATOM 2009 C C . TRP A 1 250 ? 17.826 1.010 6.827 1.00 39.81 250 TRP A C 1
ATOM 2011 O O . TRP A 1 250 ? 17.703 0.161 5.937 1.00 39.81 250 TRP A O 1
ATOM 2021 N N . GLY A 1 251 ? 18.475 0.733 7.962 1.00 26.25 251 GLY A N 1
ATOM 2022 C CA . GLY A 1 251 ? 19.137 -0.543 8.246 1.00 26.25 251 GLY A CA 1
ATOM 2023 C C . GLY A 1 251 ? 18.205 -1.624 8.801 1.00 26.25 251 GLY A C 1
ATOM 2024 O O . GLY A 1 251 ? 17.797 -1.533 9.949 1.00 26.25 251 GLY A O 1
ATOM 2025 N N . ASP A 1 252 ? 17.966 -2.676 8.005 1.00 32.81 252 ASP A N 1
ATOM 2026 C CA . ASP A 1 252 ? 17.497 -4.045 8.339 1.00 32.81 252 ASP A CA 1
ATOM 2027 C C . ASP A 1 252 ? 16.230 -4.253 9.206 1.00 32.81 252 ASP A C 1
ATOM 2029 O O . ASP A 1 252 ? 15.729 -5.377 9.287 1.00 32.81 252 ASP A O 1
ATOM 2033 N N . GLU A 1 253 ? 15.640 -3.213 9.781 1.00 30.17 253 GLU A N 1
ATOM 2034 C CA . GLU A 1 253 ? 14.306 -3.230 10.379 1.00 30.17 253 GLU A CA 1
ATOM 2035 C C . GLU A 1 253 ? 13.382 -2.471 9.427 1.00 30.17 253 GLU A C 1
ATOM 2037 O O . GLU A 1 253 ? 13.688 -1.347 9.048 1.00 30.17 253 GLU A O 1
ATOM 2042 N N . GLY A 1 254 ? 12.325 -3.133 8.938 1.00 33.84 254 GLY A N 1
ATOM 2043 C CA . GLY A 1 254 ? 11.461 -2.640 7.861 1.00 33.84 254 GLY A CA 1
ATOM 2044 C C . GLY A 1 254 ? 11.139 -1.155 8.007 1.00 33.84 254 GLY A C 1
ATOM 2045 O O . GLY A 1 254 ? 10.354 -0.790 8.876 1.00 33.84 254 GLY A O 1
ATOM 2046 N N . GLY A 1 255 ? 11.783 -0.344 7.161 1.00 29.02 255 GLY A N 1
ATOM 2047 C CA . GLY A 1 255 ? 11.757 1.109 7.237 1.00 29.02 255 GLY A CA 1
ATOM 2048 C C . GLY A 1 255 ? 10.329 1.627 7.290 1.00 29.02 255 GLY A C 1
ATOM 2049 O O . GLY A 1 255 ? 9.511 1.339 6.410 1.00 29.02 255 GLY A O 1
ATOM 2050 N N . GLU A 1 256 ? 10.050 2.367 8.357 1.00 34.00 256 GLU A N 1
ATOM 2051 C CA . GLU A 1 256 ? 8.827 3.122 8.553 1.00 34.00 256 GLU A CA 1
ATOM 2052 C C . GLU A 1 256 ? 8.672 4.129 7.416 1.00 34.00 256 GLU A C 1
ATOM 2054 O O . GLU A 1 256 ? 9.307 5.179 7.381 1.00 34.00 256 GLU A O 1
ATOM 2059 N N . TRP A 1 257 ? 7.772 3.831 6.485 1.00 39.19 257 TRP A N 1
ATOM 2060 C CA . TRP A 1 257 ? 7.150 4.886 5.706 1.00 39.19 257 TRP A CA 1
ATOM 2061 C C . TRP A 1 257 ? 6.096 5.556 6.581 1.00 39.19 257 TRP A C 1
ATOM 2063 O O . TRP A 1 257 ? 4.947 5.113 6.650 1.00 39.19 257 TRP A O 1
ATOM 2073 N N . GLY A 1 258 ? 6.504 6.647 7.228 1.00 31.28 258 GLY A N 1
ATOM 2074 C CA . GLY A 1 258 ? 5.602 7.752 7.514 1.00 31.28 258 GLY A CA 1
ATOM 2075 C C . GLY A 1 258 ? 5.077 8.315 6.190 1.00 31.28 258 GLY A C 1
ATOM 2076 O O . GLY A 1 258 ? 5.842 8.854 5.400 1.00 31.28 258 GLY A O 1
ATOM 2077 N N . GLU A 1 259 ? 3.789 8.085 5.932 1.00 37.78 259 GLU A N 1
ATOM 2078 C CA . GLU A 1 259 ? 2.810 8.894 5.172 1.00 37.78 259 GLU A CA 1
ATOM 2079 C C . GLU A 1 259 ? 3.144 9.470 3.768 1.00 37.78 259 GLU A C 1
ATOM 2081 O O . GLU A 1 259 ? 2.270 10.057 3.140 1.00 37.78 259 GLU A O 1
ATOM 2086 N N . GLY A 1 260 ? 4.323 9.244 3.183 1.00 31.22 260 GLY A N 1
ATOM 2087 C CA . GLY A 1 260 ? 4.691 9.754 1.848 1.00 31.22 260 GLY A CA 1
ATOM 2088 C C . GLY A 1 260 ? 4.624 8.740 0.697 1.00 31.22 260 GLY A C 1
ATOM 2089 O O . GLY A 1 260 ? 4.954 9.073 -0.446 1.00 31.22 260 GLY A O 1
ATOM 2090 N N . GLY A 1 261 ? 4.249 7.488 0.970 1.00 29.69 261 GLY A N 1
ATOM 2091 C CA . GLY A 1 261 ? 4.302 6.401 -0.009 1.00 29.69 261 GLY A CA 1
ATOM 2092 C C . GLY A 1 261 ? 3.293 6.595 -1.138 1.00 29.69 261 GLY A C 1
ATOM 2093 O O . GLY A 1 261 ? 2.105 6.429 -0.900 1.00 29.69 261 GLY A O 1
ATOM 2094 N N . TRP A 1 262 ? 3.772 6.911 -2.353 1.00 36.31 262 TRP A N 1
ATOM 2095 C CA . TRP A 1 262 ? 3.106 6.797 -3.670 1.00 36.31 262 TRP A CA 1
ATOM 2096 C C . TRP A 1 262 ? 1.575 6.584 -3.635 1.00 36.31 262 TRP A C 1
ATOM 2098 O O . TRP A 1 262 ? 1.034 5.568 -4.082 1.00 36.31 262 TRP A O 1
ATOM 2108 N N . GLU A 1 263 ? 0.846 7.557 -3.104 1.00 36.06 263 GLU A N 1
ATOM 2109 C CA . GLU A 1 263 ? -0.605 7.538 -3.179 1.00 36.06 263 GLU A CA 1
ATOM 2110 C C . GLU A 1 263 ? -0.993 7.815 -4.633 1.00 36.06 263 GLU A C 1
ATOM 2112 O O . GLU A 1 263 ? -0.539 8.784 -5.253 1.00 36.06 263 GLU A O 1
ATOM 2117 N N . GLY A 1 264 ? -1.738 6.881 -5.222 1.00 29.66 264 GLY A N 1
ATOM 2118 C CA . GLY A 1 264 ? -2.206 6.994 -6.593 1.00 29.66 264 GLY A CA 1
ATOM 2119 C C . GLY A 1 264 ? -3.024 8.269 -6.773 1.00 29.66 264 GLY A C 1
ATOM 2120 O O . GLY A 1 264 ? -3.921 8.529 -5.981 1.00 29.66 264 GLY A O 1
ATOM 2121 N N . GLY A 1 265 ? -2.700 9.026 -7.824 1.00 27.06 265 GLY A N 1
ATOM 2122 C CA . GLY A 1 265 ? -3.557 10.049 -8.427 1.00 27.06 265 GLY A CA 1
ATOM 2123 C C . GLY A 1 265 ? -4.297 10.951 -7.443 1.00 27.06 265 GLY A C 1
ATOM 2124 O O . GLY A 1 265 ? -5.518 10.867 -7.347 1.00 27.06 265 GLY A O 1
ATOM 2125 N N . GLY A 1 266 ? -3.564 11.835 -6.764 1.00 24.75 266 GLY A N 1
ATOM 2126 C CA . GLY A 1 266 ? -4.149 13.083 -6.281 1.00 24.75 266 GLY A CA 1
ATOM 2127 C C . GLY A 1 266 ? -4.612 13.903 -7.484 1.00 24.75 266 GLY A C 1
ATOM 2128 O O . GLY A 1 266 ? -3.882 14.034 -8.466 1.00 24.75 266 GLY A O 1
ATOM 2129 N N . GLU A 1 267 ? -5.858 14.353 -7.415 1.00 29.55 267 GLU A N 1
ATOM 2130 C CA . GLU A 1 267 ? -6.587 15.076 -8.450 1.00 29.55 267 GLU A CA 1
ATOM 2131 C C . GLU A 1 267 ? -5.776 16.239 -9.038 1.00 29.55 267 GLU A C 1
ATOM 2133 O O . GLU A 1 267 ? -5.133 17.009 -8.326 1.00 29.55 267 GLU A O 1
ATOM 2138 N N . GLU A 1 268 ? -5.834 16.361 -10.365 1.00 26.28 268 GLU A N 1
ATOM 2139 C CA . GLU A 1 268 ? -5.411 17.553 -11.091 1.00 26.28 268 GLU A CA 1
ATOM 2140 C C . GLU A 1 268 ? -6.147 18.771 -10.514 1.00 26.28 268 GLU A C 1
ATOM 2142 O O . GLU A 1 268 ? -7.377 18.853 -10.569 1.00 26.28 268 GLU A O 1
ATOM 2147 N N . ASP A 1 269 ? -5.386 19.713 -9.959 1.00 23.42 269 ASP A N 1
ATOM 2148 C CA . ASP A 1 269 ? -5.875 21.009 -9.497 1.00 23.42 269 ASP A CA 1
ATOM 2149 C C . ASP A 1 269 ? -6.381 21.807 -10.711 1.00 23.42 269 ASP A C 1
ATOM 2151 O O . ASP A 1 269 ? -5.629 22.483 -11.422 1.00 23.42 269 ASP A O 1
ATOM 2155 N N . TRP A 1 270 ? -7.674 21.676 -11.018 1.00 22.59 270 TRP A N 1
ATOM 2156 C CA . TRP A 1 270 ? -8.346 22.538 -11.982 1.00 22.59 270 TRP A CA 1
ATOM 2157 C C . TRP A 1 270 ? -8.454 23.929 -11.375 1.00 22.59 270 TRP A C 1
ATOM 2159 O O . TRP A 1 270 ? -9.441 24.269 -10.724 1.00 22.59 270 TRP A O 1
ATOM 2169 N N . GLY A 1 271 ? -7.427 24.739 -11.630 1.00 23.70 271 GLY A N 1
ATOM 2170 C CA . GLY A 1 271 ? -7.383 26.142 -11.263 1.00 23.70 271 GLY A CA 1
ATOM 2171 C C . GLY A 1 271 ? -8.662 26.869 -11.675 1.00 23.70 271 GLY A C 1
ATOM 2172 O O . GLY A 1 271 ? -8.874 27.182 -12.848 1.00 23.70 271 GLY A O 1
ATOM 2173 N N . TYR A 1 272 ? -9.487 27.191 -10.683 1.00 23.70 272 TYR A N 1
ATOM 2174 C CA . TYR A 1 272 ? -10.495 28.228 -10.795 1.00 23.70 272 TYR A CA 1
ATOM 2175 C C . TYR A 1 272 ? -10.016 29.444 -10.015 1.00 23.70 272 TYR A C 1
ATOM 2177 O O . TYR A 1 272 ? -9.955 29.469 -8.790 1.00 23.70 272 TYR A O 1
ATOM 2185 N N . SER A 1 273 ? -9.637 30.448 -10.800 1.00 25.48 273 SER A N 1
ATOM 2186 C CA . SER A 1 273 ? -9.316 31.803 -10.387 1.00 25.48 273 SER A CA 1
ATOM 2187 C C . SER A 1 273 ? -10.324 32.356 -9.385 1.00 25.48 273 SER A C 1
ATOM 2189 O O . SER A 1 273 ? -11.532 32.281 -9.617 1.00 25.48 273 SER A O 1
ATOM 2191 N N . GLU A 1 274 ? -9.781 32.986 -8.347 1.00 29.27 274 GLU A N 1
ATOM 2192 C CA . GLU A 1 274 ? -10.439 33.893 -7.412 1.00 29.27 274 GLU A CA 1
ATOM 2193 C C . GLU A 1 274 ? -11.589 34.681 -8.062 1.00 29.27 274 GLU A C 1
ATOM 2195 O O . GLU A 1 274 ? -11.386 35.593 -8.867 1.00 29.27 274 GLU A O 1
ATOM 2200 N N . LEU A 1 275 ? -12.812 34.353 -7.661 1.00 26.23 275 LEU A N 1
ATOM 2201 C CA . LEU A 1 275 ? -13.917 35.297 -7.647 1.00 26.23 275 LEU A CA 1
ATOM 2202 C C . LEU A 1 275 ? -14.399 35.341 -6.206 1.00 26.23 275 LEU A C 1
ATOM 2204 O O . LEU A 1 275 ? -15.113 34.456 -5.740 1.00 26.23 275 LEU A O 1
ATOM 2208 N N . GLY A 1 276 ? -13.900 36.345 -5.488 1.00 26.84 276 GLY A N 1
ATOM 2209 C CA . GLY A 1 276 ? -14.447 36.713 -4.199 1.00 26.84 276 GLY A CA 1
ATOM 2210 C C . GLY A 1 276 ? -15.885 37.173 -4.368 1.00 26.84 276 GLY A C 1
ATOM 2211 O O . GLY A 1 276 ? -16.193 37.852 -5.340 1.00 26.84 276 GLY A O 1
ATOM 2212 N N . ASP A 1 277 ? -16.721 36.813 -3.407 1.00 26.98 277 ASP A N 1
ATOM 2213 C CA . ASP A 1 277 ? -17.859 37.620 -3.000 1.00 26.98 277 ASP A CA 1
ATOM 2214 C C . ASP A 1 277 ? -18.156 37.298 -1.530 1.00 26.98 277 ASP A C 1
ATOM 2216 O O . ASP A 1 277 ? -18.361 36.147 -1.139 1.00 26.98 277 ASP A O 1
ATOM 2220 N N . GLU A 1 278 ? -18.091 38.353 -0.720 1.00 27.30 278 GLU A N 1
ATOM 2221 C CA . GLU A 1 278 ? -18.527 38.423 0.670 1.00 27.30 278 GLU A CA 1
ATOM 2222 C C . GLU A 1 278 ? -20.004 38.027 0.774 1.00 27.30 278 GLU A C 1
ATOM 2224 O O . GLU A 1 278 ? -20.830 38.579 0.048 1.00 27.30 278 GLU A O 1
ATOM 2229 N N . TRP A 1 279 ? -20.357 37.146 1.714 1.00 27.28 279 TRP A N 1
ATOM 2230 C CA . TRP A 1 279 ? -21.741 37.015 2.169 1.00 27.28 279 TRP A CA 1
ATOM 2231 C C . TRP A 1 279 ? -21.787 36.887 3.690 1.00 27.28 279 TRP A C 1
ATOM 2233 O O . TRP A 1 279 ? -21.197 35.983 4.280 1.00 27.28 279 TRP A O 1
ATOM 2243 N N . GLU A 1 280 ? -22.457 37.868 4.293 1.00 26.33 280 GLU A N 1
ATOM 2244 C CA . GLU A 1 280 ? -22.773 37.985 5.713 1.00 26.33 280 GLU A CA 1
ATOM 2245 C C . GLU A 1 280 ? -23.758 36.880 6.135 1.00 26.33 280 GLU A C 1
ATOM 2247 O O . GLU A 1 280 ? -24.724 36.587 5.429 1.00 26.33 280 GLU A O 1
ATOM 2252 N N . GLU A 1 281 ? -23.513 36.268 7.297 1.00 26.53 281 GLU A N 1
ATOM 2253 C CA . GLU A 1 281 ? -24.456 35.367 7.962 1.00 26.53 281 GLU A CA 1
ATOM 2254 C C . GLU A 1 281 ? -25.664 36.169 8.476 1.00 26.53 281 GLU A C 1
ATOM 2256 O O . GLU A 1 281 ? -25.550 36.928 9.439 1.00 26.53 281 GLU A O 1
ATOM 2261 N N . GLU A 1 282 ? -26.837 35.979 7.867 1.00 26.95 282 GLU A N 1
ATOM 2262 C CA . GLU A 1 282 ? -28.118 36.268 8.517 1.00 26.95 282 GLU A CA 1
ATOM 2263 C C . GLU A 1 282 ? -28.694 34.965 9.092 1.00 26.95 282 GLU A C 1
ATOM 2265 O O . GLU A 1 282 ? -29.045 34.029 8.370 1.00 26.95 282 GLU A O 1
ATOM 2270 N N . GLU A 1 283 ? -28.769 34.908 10.423 1.00 28.09 283 GLU A N 1
ATOM 2271 C CA . GLU A 1 283 ? -29.518 33.906 11.178 1.00 28.09 283 GLU A CA 1
ATOM 2272 C C . GLU A 1 283 ? -31.026 34.073 10.919 1.00 28.09 283 GLU A C 1
ATOM 2274 O O . GLU A 1 283 ? -31.612 35.091 11.289 1.00 28.09 283 GLU A O 1
ATOM 2279 N N . GLU A 1 284 ? -31.694 33.048 10.381 1.00 28.70 284 GLU A N 1
ATOM 2280 C CA . GLU A 1 284 ? -33.147 32.905 10.524 1.00 28.70 284 GLU A CA 1
ATOM 2281 C C . GLU A 1 284 ? -33.510 31.549 11.145 1.00 28.70 284 GLU A C 1
ATOM 2283 O O . GLU A 1 284 ? -33.379 30.476 10.553 1.00 28.70 284 GLU A O 1
ATOM 2288 N N . GLU A 1 285 ? -34.014 31.628 12.378 1.00 28.81 285 GLU A N 1
ATOM 2289 C CA . GLU A 1 285 ? -34.763 30.580 13.059 1.00 28.81 285 GLU A CA 1
ATOM 2290 C C . GLU A 1 285 ? -36.057 30.264 12.286 1.00 28.81 285 GLU A C 1
ATOM 2292 O O . GLU A 1 285 ? -36.938 31.111 12.134 1.00 28.81 285 GLU A O 1
ATOM 2297 N N . GLY A 1 286 ? -36.229 29.014 11.851 1.00 27.45 286 GLY A N 1
ATOM 2298 C CA . GLY A 1 286 ? -37.445 28.587 11.160 1.00 27.45 286 GLY A CA 1
ATOM 2299 C C . GLY A 1 286 ? -37.706 27.095 11.304 1.00 27.45 286 GLY A C 1
ATOM 2300 O O . GLY A 1 286 ? -37.252 26.289 10.499 1.00 27.45 286 GLY A O 1
ATOM 2301 N N . GLY A 1 287 ? -38.455 26.720 12.342 1.00 28.33 287 GLY A N 1
ATOM 2302 C CA . GLY A 1 287 ? -38.881 25.346 12.589 1.00 28.33 287 GLY A CA 1
ATOM 2303 C C . GLY A 1 287 ? -39.721 24.748 11.454 1.00 28.33 287 GLY A C 1
ATOM 2304 O O . GLY A 1 287 ? -40.663 25.360 10.957 1.00 28.33 287 GLY A O 1
ATOM 2305 N N . GLY A 1 288 ? -39.428 23.495 11.115 1.00 26.66 288 GLY A N 1
ATOM 2306 C CA . GLY A 1 288 ? -40.225 22.678 10.205 1.00 26.66 288 GLY A CA 1
ATOM 2307 C C . GLY A 1 288 ? -39.997 21.201 10.495 1.00 26.66 288 GLY A C 1
ATOM 2308 O O . GLY A 1 288 ? -39.023 20.615 10.037 1.00 26.66 288 GLY A O 1
ATOM 2309 N N . GLY A 1 289 ? -40.873 20.609 11.308 1.00 24.81 289 GLY A N 1
ATOM 2310 C CA . GLY A 1 289 ? -40.837 19.184 11.624 1.00 24.81 289 GLY A CA 1
ATOM 2311 C C . GLY A 1 289 ? -41.149 18.322 10.402 1.00 24.81 289 GLY A C 1
ATOM 2312 O O . GLY A 1 289 ? -42.089 18.603 9.661 1.00 24.81 289 GLY A O 1
ATOM 2313 N N . PHE A 1 290 ? -40.389 17.242 10.227 1.00 29.48 290 PHE A N 1
ATOM 2314 C CA . PHE A 1 290 ? -40.716 16.178 9.282 1.00 29.48 290 PHE A CA 1
ATOM 2315 C C . PHE A 1 290 ? -41.502 15.063 9.991 1.00 29.48 290 PHE A C 1
ATOM 2317 O O . PHE A 1 290 ? -41.106 14.639 11.081 1.00 29.48 290 PHE A O 1
ATOM 2324 N N . PRO A 1 291 ? -42.619 14.585 9.414 1.00 30.55 291 PRO A N 1
ATOM 2325 C CA . PRO A 1 291 ? -43.415 13.527 10.011 1.00 30.55 291 PRO A CA 1
ATOM 2326 C C . PRO A 1 291 ? -42.775 12.155 9.779 1.00 30.55 291 PRO A C 1
ATOM 2328 O O . PRO A 1 291 ? -42.337 11.823 8.679 1.00 30.55 291 PRO A O 1
ATOM 2331 N N . HIS A 1 292 ? -42.772 11.350 10.841 1.00 30.22 292 HIS A N 1
ATOM 2332 C CA . HIS A 1 292 ? -42.597 9.907 10.773 1.00 30.22 292 HIS A CA 1
ATOM 2333 C C . HIS A 1 292 ? -43.707 9.292 9.921 1.00 30.22 292 HIS A C 1
ATOM 2335 O O . HIS A 1 292 ? -44.879 9.461 10.255 1.00 30.22 292 HIS A O 1
ATOM 2341 N N . ASP A 1 293 ? -43.340 8.502 8.914 1.00 28.94 293 ASP A N 1
ATOM 2342 C CA . ASP A 1 293 ? -44.230 7.463 8.414 1.00 28.94 293 ASP A CA 1
ATOM 2343 C C . ASP A 1 293 ? -43.471 6.141 8.271 1.00 28.94 293 ASP A C 1
ATOM 2345 O O . ASP A 1 293 ? -42.492 6.005 7.537 1.00 28.94 293 ASP A O 1
ATOM 2349 N N . HIS A 1 294 ? -43.914 5.177 9.072 1.00 30.00 294 HIS A N 1
ATOM 2350 C CA . HIS A 1 294 ? -43.606 3.765 8.940 1.00 30.00 294 HIS A CA 1
ATOM 2351 C C . HIS A 1 294 ? -44.533 3.183 7.875 1.00 30.00 294 HIS A C 1
ATOM 2353 O O . HIS A 1 294 ? -45.737 3.347 8.020 1.00 30.00 294 HIS A O 1
ATOM 2359 N N . GLN A 1 295 ? -44.017 2.397 6.926 1.00 28.41 295 GLN A N 1
ATOM 2360 C CA . GLN A 1 295 ? -44.633 1.129 6.500 1.00 28.41 295 GLN A CA 1
ATOM 2361 C C . GLN A 1 295 ? -43.645 0.274 5.661 1.00 28.41 295 GLN A C 1
ATOM 2363 O O . GLN A 1 295 ? -42.647 0.809 5.180 1.00 28.41 295 GLN A O 1
ATOM 2368 N N . PRO A 1 296 ? -43.840 -1.062 5.596 1.00 33.22 296 PRO A N 1
ATOM 2369 C CA . PRO A 1 296 ? -42.762 -2.052 5.533 1.00 33.22 296 PRO A CA 1
ATOM 2370 C C . PRO A 1 296 ? -42.556 -2.719 4.159 1.00 33.22 296 PRO A C 1
ATOM 2372 O O . PRO A 1 296 ? -43.407 -2.637 3.284 1.00 33.22 296 PRO A O 1
ATOM 2375 N N . HIS A 1 297 ? -41.417 -3.418 4.063 1.00 30.61 297 HIS A N 1
ATOM 2376 C CA . HIS A 1 297 ? -41.048 -4.547 3.193 1.00 30.61 297 HIS A CA 1
ATOM 2377 C C . HIS A 1 297 ? -42.040 -5.018 2.112 1.00 30.61 297 HIS A C 1
ATOM 2379 O O . HIS A 1 297 ? -43.101 -5.544 2.436 1.00 30.61 297 HIS A O 1
ATOM 2385 N N . GLU A 1 298 ? -41.557 -5.059 0.866 1.00 30.77 298 GLU A N 1
ATOM 2386 C CA . GLU A 1 298 ? -41.853 -6.141 -0.079 1.00 30.77 298 GLU A CA 1
ATOM 2387 C C . GLU A 1 298 ? -40.547 -6.652 -0.704 1.00 30.77 298 GLU A C 1
ATOM 2389 O O . GLU A 1 298 ? -39.650 -5.882 -1.049 1.00 30.77 298 GLU A O 1
ATOM 2394 N N . GLU A 1 299 ? -40.448 -7.977 -0.744 1.00 32.28 299 GLU A N 1
ATOM 2395 C CA . GLU A 1 299 ? -39.382 -8.789 -1.323 1.00 32.28 299 GLU A CA 1
ATOM 2396 C C . GLU A 1 299 ? -39.393 -8.699 -2.853 1.00 32.28 299 GLU A C 1
ATOM 2398 O O . GLU A 1 299 ? -40.466 -8.801 -3.444 1.00 32.28 299 GLU A O 1
ATOM 2403 N N . LEU A 1 300 ? -38.210 -8.615 -3.470 1.00 34.62 300 LEU A N 1
ATOM 2404 C CA . LEU A 1 300 ? -37.852 -9.275 -4.734 1.00 34.62 300 LEU A CA 1
ATOM 2405 C C . LEU A 1 300 ? -36.336 -9.502 -4.773 1.00 34.62 300 LEU A C 1
ATOM 2407 O O . LEU A 1 300 ? -35.594 -8.559 -4.414 1.00 34.62 300 LEU A O 1
#